Protein AF-A0A947M121-F1 (afdb_monomer)

Radius of gyration: 18.13 Å; Cα contacts (8 Å, |Δi|>4): 351; chains: 1; bounding box: 67×39×42 Å

Mean predicted aligned error: 7.24 Å

pLDDT: mean 88.21, std 16.39, range [35.28, 98.62]

Secondary structure (DSSP, 8-state):
-EEEEEEEEPHHHHHHHHHHS--SSSEE---EEEEESS-SS-TT----S-EEEEEEEE-SSSEEEEEEEETTB-B-TTSSBPEEEEEE-TTSBPPGGG-SSSS--B--TTHHHHHHHHHHHH--SSSEEEEEEEEEEE-EEEEEEEEEETTEEEEEEPPPPTT-----TT---PPPPPP-

Foldseek 3Di:
DAKFKWFFADPVQQVVCCVVDPDPEDAFDQTTWTQDTGDPDLVPPDQFLWKWFFKWKFLVFFWIKTQMDTNNDQAHPVRFGTIDRTGGYQVTFDDPQQDPDPDGDGDDPVSVRSRVVCCVPPVPPSMDMGGDPDIGTGHTFIWMWDDPDVVDIDTGTDDDDPPPDNDPPPPPPDDDDDDD

Structure (mmCIF, N/CA/C/O backbone):
data_AF-A0A947M121-F1
#
_entry.id   AF-A0A947M121-F1
#
loop_
_atom_site.group_PDB
_atom_site.id
_atom_site.type_symbol
_atom_site.label_atom_id
_atom_site.label_alt_id
_atom_site.label_comp_id
_atom_site.label_asym_id
_atom_site.label_entity_id
_atom_site.label_seq_id
_atom_site.pdbx_PDB_ins_code
_atom_site.Cartn_x
_atom_site.Cartn_y
_atom_site.Cartn_z
_atom_site.occupancy
_atom_site.B_iso_or_equiv
_atom_site.auth_seq_id
_atom_site.auth_comp_id
_atom_site.auth_asym_id
_atom_site.auth_atom_id
_atom_site.pdbx_PDB_model_num
ATOM 1 N N . MET A 1 1 ? -10.335 8.379 -15.740 1.00 75.06 1 MET A N 1
ATOM 2 C CA . MET A 1 1 ? -9.265 7.485 -16.220 1.00 75.06 1 MET A CA 1
ATOM 3 C C . MET A 1 1 ? -8.010 7.816 -15.444 1.00 75.06 1 MET A C 1
ATOM 5 O O . MET A 1 1 ? -7.667 8.990 -15.375 1.00 75.06 1 MET A O 1
ATOM 9 N N . SER A 1 2 ? -7.385 6.834 -14.807 1.00 88.19 2 SER A N 1
ATOM 10 C CA . SER A 1 2 ? -6.145 7.037 -14.058 1.00 88.19 2 SER A CA 1
ATOM 11 C C . SER A 1 2 ? -5.048 6.142 -14.610 1.00 88.19 2 SER A C 1
ATOM 13 O O . SER A 1 2 ? -5.316 5.033 -15.070 1.00 88.19 2 SER A O 1
ATOM 15 N N . LYS A 1 3 ? -3.814 6.638 -14.591 1.00 94.38 3 LYS A N 1
ATOM 16 C CA . LYS A 1 3 ? -2.643 5.896 -15.046 1.00 94.38 3 LYS A CA 1
ATOM 17 C C . LYS A 1 3 ? -1.559 5.954 -13.991 1.00 94.38 3 LYS A C 1
ATOM 19 O O . LYS A 1 3 ? -1.327 7.013 -13.405 1.00 94.38 3 LYS A O 1
ATOM 24 N N . TYR A 1 4 ? -0.942 4.817 -13.722 1.00 95.50 4 TYR A N 1
ATOM 25 C CA . TYR A 1 4 ? 0.055 4.680 -12.672 1.00 95.50 4 TYR A CA 1
ATOM 26 C C . TYR A 1 4 ? 0.992 3.518 -12.957 1.00 95.50 4 TYR A C 1
ATOM 28 O O . TYR A 1 4 ? 0.667 2.618 -13.730 1.00 95.50 4 TYR A O 1
ATOM 36 N N . THR A 1 5 ? 2.149 3.508 -12.306 1.00 97.06 5 THR A N 1
ATOM 37 C CA . THR A 1 5 ? 3.022 2.334 -12.291 1.00 97.06 5 THR A CA 1
ATOM 38 C C . THR A 1 5 ? 2.901 1.620 -10.955 1.00 97.06 5 THR A C 1
ATOM 40 O O . THR A 1 5 ? 2.741 2.248 -9.904 1.00 97.06 5 THR A O 1
ATOM 43 N N . ALA A 1 6 ? 2.929 0.290 -10.986 1.00 97.12 6 ALA A N 1
ATOM 44 C CA . ALA A 1 6 ? 2.795 -0.544 -9.801 1.00 97.12 6 ALA A CA 1
ATOM 45 C C . ALA A 1 6 ? 3.514 -1.887 -9.947 1.00 97.12 6 ALA A C 1
ATOM 47 O O . ALA A 1 6 ? 3.659 -2.413 -11.049 1.00 97.12 6 ALA A O 1
ATOM 48 N N . TYR A 1 7 ? 3.916 -2.462 -8.818 1.00 98.00 7 TYR A N 1
ATOM 49 C CA . TYR A 1 7 ? 4.308 -3.859 -8.730 1.00 98.00 7 TYR A CA 1
ATOM 50 C C . TYR A 1 7 ? 3.052 -4.707 -8.508 1.00 98.00 7 TYR A C 1
ATOM 52 O O . TYR A 1 7 ? 2.442 -4.671 -7.437 1.00 98.00 7 TYR A O 1
ATOM 60 N N . LEU A 1 8 ? 2.637 -5.453 -9.529 1.00 97.56 8 LEU A N 1
ATOM 61 C CA . LEU A 1 8 ? 1.462 -6.321 -9.483 1.00 97.56 8 LEU A CA 1
ATOM 62 C C . LEU A 1 8 ? 1.785 -7.617 -8.744 1.00 97.56 8 LEU A C 1
ATOM 64 O O . LEU A 1 8 ? 2.742 -8.311 -9.099 1.00 97.56 8 LEU A O 1
ATOM 68 N N . LEU A 1 9 ? 0.985 -7.964 -7.735 1.00 96.25 9 LEU A N 1
ATOM 69 C CA . LEU A 1 9 ? 1.204 -9.195 -6.980 1.00 96.25 9 LEU A CA 1
ATOM 70 C C . LEU A 1 9 ? 0.859 -10.412 -7.842 1.00 96.25 9 LEU A C 1
ATOM 72 O O . LEU A 1 9 ? -0.218 -10.477 -8.436 1.00 96.25 9 LEU A O 1
ATOM 76 N N . THR A 1 10 ? 1.759 -11.393 -7.866 1.00 93.19 10 THR A N 1
ATOM 77 C CA . THR A 1 10 ? 1.503 -12.696 -8.496 1.00 93.19 10 THR A CA 1
ATOM 78 C C . THR A 1 10 ? 0.525 -13.520 -7.654 1.00 93.19 10 THR A C 1
ATOM 80 O O . THR A 1 10 ? 0.430 -13.322 -6.441 1.00 93.19 10 THR A O 1
ATOM 83 N N . ASP A 1 11 ? -0.165 -14.491 -8.256 1.00 93.19 11 ASP A N 1
ATOM 84 C CA . ASP A 1 11 ? -1.088 -15.369 -7.518 1.00 93.19 11 ASP A CA 1
ATOM 85 C C . ASP A 1 11 ? -0.382 -16.170 -6.413 1.00 93.19 11 ASP A C 1
ATOM 87 O O . ASP A 1 11 ? -0.933 -16.371 -5.330 1.00 93.19 11 ASP A O 1
ATOM 91 N N . GLU A 1 12 ? 0.866 -16.585 -6.652 1.00 94.56 12 GLU A N 1
ATOM 92 C CA . GLU A 1 12 ? 1.712 -17.221 -5.635 1.00 94.56 12 GLU A CA 1
ATOM 93 C C . GLU A 1 12 ? 1.970 -16.272 -4.459 1.00 94.56 12 GLU A C 1
ATOM 95 O O . GLU A 1 12 ? 1.762 -16.643 -3.304 1.00 94.56 12 GLU A O 1
ATOM 100 N N . THR A 1 13 ? 2.358 -15.025 -4.738 1.00 96.38 13 THR A N 1
ATOM 101 C CA . THR A 1 13 ? 2.555 -14.008 -3.698 1.00 96.38 13 THR A CA 1
ATOM 102 C C . THR A 1 13 ? 1.271 -13.750 -2.920 1.00 96.38 13 THR A C 1
ATOM 104 O O . THR A 1 13 ? 1.312 -13.729 -1.690 1.00 96.38 13 THR A O 1
ATOM 107 N N . LYS A 1 14 ? 0.123 -13.616 -3.596 1.00 96.25 14 LYS A N 1
ATOM 108 C CA . LYS A 1 14 ? -1.174 -13.431 -2.930 1.00 96.25 14 LYS A CA 1
ATOM 109 C C . LYS A 1 14 ? -1.481 -14.594 -1.986 1.00 96.25 14 LYS A C 1
ATOM 111 O O . LYS A 1 14 ? -1.805 -14.351 -0.826 1.00 96.25 14 LYS A O 1
ATOM 116 N N . ARG A 1 15 ? -1.305 -15.847 -2.429 1.00 96.12 15 ARG A N 1
ATOM 117 C CA . ARG A 1 15 ? -1.500 -17.038 -1.580 1.00 96.12 15 ARG A CA 1
ATOM 118 C C . ARG A 1 15 ? -0.572 -17.046 -0.366 1.00 96.12 15 ARG A C 1
ATOM 120 O O . ARG A 1 15 ? -1.038 -17.265 0.751 1.00 96.12 15 ARG A O 1
ATOM 127 N N . ARG A 1 16 ? 0.720 -16.771 -0.562 1.00 97.44 16 ARG A N 1
ATOM 128 C CA . ARG A 1 16 ? 1.714 -16.716 0.525 1.00 97.44 16 ARG A CA 1
ATOM 129 C C . ARG A 1 16 ? 1.397 -15.624 1.544 1.00 97.44 16 ARG A C 1
ATOM 131 O O . ARG A 1 16 ? 1.488 -15.868 2.744 1.00 97.44 16 ARG A O 1
ATOM 138 N N . LEU A 1 17 ? 1.002 -14.442 1.076 1.00 97.81 17 LEU A N 1
ATOM 139 C CA . LEU A 1 17 ? 0.610 -13.340 1.947 1.00 97.81 17 LEU A CA 1
ATOM 140 C C . LEU A 1 17 ? -0.672 -13.670 2.725 1.00 97.81 17 LEU A C 1
ATOM 142 O O . LEU A 1 17 ? -0.702 -13.465 3.932 1.00 97.81 17 LEU A O 1
ATOM 146 N N . MET A 1 18 ? -1.691 -14.242 2.076 1.00 96.88 18 MET A N 1
ATOM 147 C CA . MET A 1 18 ? -2.948 -14.645 2.728 1.00 96.88 18 MET A CA 1
ATOM 148 C C . MET A 1 18 ? -2.730 -15.704 3.815 1.00 96.88 18 MET A C 1
ATOM 150 O O . MET A 1 18 ? -3.355 -15.641 4.869 1.00 96.88 18 MET A O 1
ATOM 154 N N . ALA A 1 19 ? -1.806 -16.644 3.598 1.00 96.81 19 ALA A N 1
ATOM 155 C CA . ALA A 1 19 ? -1.437 -17.633 4.611 1.00 96.81 19 ALA A CA 1
ATOM 156 C C . ALA A 1 19 ? -0.700 -17.014 5.815 1.00 96.81 19 ALA A C 1
ATOM 158 O O . ALA A 1 19 ? -0.743 -17.561 6.916 1.00 96.81 19 ALA A O 1
ATOM 159 N N . ARG A 1 20 ? -0.004 -15.887 5.615 1.00 97.56 20 ARG A N 1
ATOM 160 C CA . ARG A 1 20 ? 0.853 -15.254 6.629 1.00 97.56 20 ARG A CA 1
ATOM 161 C C . ARG A 1 20 ? 0.174 -14.119 7.398 1.00 97.56 20 ARG A C 1
ATOM 163 O O . ARG A 1 20 ? 0.525 -13.889 8.562 1.00 97.56 20 ARG A O 1
ATOM 170 N N . PHE A 1 21 ? -0.733 -13.391 6.754 1.00 97.50 21 PHE A N 1
ATOM 171 C CA . PHE A 1 21 ? -1.361 -12.176 7.264 1.00 97.50 21 PHE A CA 1
ATOM 172 C C . PHE A 1 21 ? -2.882 -12.295 7.143 1.00 97.50 21 PHE A C 1
ATOM 174 O O . PHE A 1 21 ? -3.456 -12.049 6.085 1.00 97.50 21 PHE A O 1
ATOM 181 N N . ALA A 1 22 ? -3.550 -12.664 8.236 1.00 96.19 22 ALA A N 1
ATOM 182 C CA . ALA A 1 22 ? -5.007 -12.718 8.252 1.00 96.19 22 ALA A CA 1
ATOM 183 C C . ALA A 1 22 ? -5.591 -11.308 8.010 1.00 96.19 22 ALA A C 1
ATOM 185 O O . ALA A 1 22 ? -5.173 -10.372 8.697 1.00 96.19 22 ALA A O 1
ATOM 186 N N . PRO A 1 23 ? -6.512 -11.132 7.045 1.00 97.62 23 PRO A N 1
ATOM 187 C CA . PRO A 1 23 ? -7.180 -9.853 6.839 1.00 97.62 23 PRO A CA 1
ATOM 188 C C . PRO A 1 23 ? -8.074 -9.519 8.038 1.00 97.62 23 PRO A C 1
ATOM 190 O O . PRO A 1 23 ? -8.820 -10.374 8.514 1.00 97.62 23 PRO A O 1
ATOM 193 N N . ALA A 1 24 ? -8.012 -8.278 8.519 1.00 97.62 24 ALA A N 1
ATOM 194 C CA . ALA A 1 24 ? -8.875 -7.801 9.605 1.00 97.62 24 ALA A CA 1
ATOM 195 C C . ALA A 1 24 ? -10.298 -7.451 9.137 1.00 97.62 24 ALA A C 1
ATOM 197 O O . ALA A 1 24 ? -11.218 -7.404 9.952 1.00 97.62 24 ALA A O 1
ATOM 198 N N . TYR A 1 25 ? -10.482 -7.218 7.834 1.00 97.69 25 TYR A N 1
ATOM 199 C CA . TYR A 1 25 ? -11.720 -6.695 7.253 1.00 97.69 25 TYR A CA 1
ATOM 200 C C . TYR A 1 25 ? -12.208 -7.560 6.077 1.00 97.69 25 TYR A C 1
ATOM 202 O O . TYR A 1 25 ? -11.395 -8.239 5.440 1.00 97.69 25 TYR A O 1
ATOM 210 N N . PRO A 1 26 ? -13.521 -7.560 5.766 1.00 96.50 26 PRO A N 1
ATOM 211 C CA . PRO A 1 26 ? -14.126 -8.548 4.869 1.00 96.50 26 PRO A CA 1
ATOM 212 C C . PRO A 1 26 ? -13.661 -8.446 3.414 1.00 96.50 26 PRO A C 1
ATOM 214 O O . PRO A 1 26 ? -13.594 -9.463 2.723 1.00 96.50 26 PRO A O 1
ATOM 217 N N . GLN A 1 27 ? -13.328 -7.248 2.924 1.00 95.88 27 GLN A N 1
ATOM 218 C CA . GLN A 1 27 ? -12.892 -7.075 1.543 1.00 95.88 27 GLN A CA 1
ATOM 219 C C . GLN A 1 27 ? -11.368 -7.072 1.441 1.00 95.88 27 GLN A C 1
ATOM 221 O O . GLN A 1 27 ? -10.719 -6.051 1.664 1.00 95.88 27 GLN A O 1
ATOM 226 N N . VAL A 1 28 ? -10.792 -8.194 1.013 1.00 96.19 28 VAL A N 1
ATOM 227 C CA . VAL A 1 28 ? -9.375 -8.271 0.629 1.00 96.19 28 VAL A CA 1
ATOM 228 C C . VAL A 1 28 ? -9.161 -7.551 -0.706 1.00 96.19 28 VAL A C 1
ATOM 230 O O . VAL A 1 28 ? -9.899 -7.783 -1.663 1.00 96.19 28 VAL A O 1
ATOM 233 N N . LYS A 1 29 ? -8.144 -6.685 -0.778 1.00 93.62 29 LYS A N 1
ATOM 234 C CA . LYS A 1 29 ? -7.705 -6.040 -2.027 1.00 93.62 29 LYS A CA 1
ATOM 235 C C . LYS A 1 29 ? -6.479 -6.753 -2.589 1.00 93.62 29 LYS A C 1
ATOM 237 O O . LYS A 1 29 ? -6.584 -7.403 -3.618 1.00 93.62 29 LYS A O 1
ATOM 242 N N . ALA A 1 30 ? -5.341 -6.694 -1.888 1.00 92.69 30 ALA A N 1
ATOM 243 C CA . ALA A 1 30 ? -4.126 -7.467 -2.192 1.00 92.69 30 ALA A CA 1
ATOM 244 C C . ALA A 1 30 ? -3.733 -7.489 -3.690 1.00 92.69 30 ALA A C 1
ATOM 246 O O . ALA A 1 30 ? -3.327 -8.521 -4.225 1.00 92.69 30 ALA A O 1
ATOM 247 N N . ASP A 1 31 ? -3.887 -6.364 -4.391 1.00 92.75 31 ASP A N 1
ATOM 248 C CA . ASP A 1 31 ? -3.730 -6.322 -5.848 1.00 92.75 31 ASP A CA 1
ATOM 249 C C . ASP A 1 31 ? -2.320 -5.934 -6.289 1.00 92.75 31 ASP A C 1
ATOM 251 O O . ASP A 1 31 ? -1.741 -6.570 -7.174 1.00 92.75 31 ASP A O 1
ATOM 255 N N . HIS A 1 32 ? -1.784 -4.864 -5.706 1.00 96.44 32 HIS A N 1
ATOM 256 C CA . HIS A 1 32 ? -0.563 -4.228 -6.177 1.00 96.44 32 HIS A CA 1
ATOM 257 C C . HIS A 1 32 ? 0.093 -3.363 -5.097 1.00 96.44 32 HIS A C 1
ATOM 259 O O . HIS A 1 32 ? -0.529 -3.023 -4.090 1.00 96.44 32 HIS A O 1
ATOM 265 N N . ILE A 1 33 ? 1.344 -2.990 -5.360 1.00 97.56 33 ILE A N 1
ATOM 266 C CA . ILE A 1 33 ? 2.094 -1.947 -4.659 1.00 97.56 33 ILE A CA 1
ATOM 267 C C . ILE A 1 33 ? 2.258 -0.793 -5.641 1.00 97.56 33 ILE A C 1
ATOM 269 O O . ILE A 1 33 ? 2.908 -0.955 -6.673 1.00 97.56 33 ILE A O 1
ATOM 273 N N . THR A 1 34 ? 1.669 0.364 -5.365 1.00 96.69 34 THR A N 1
ATOM 274 C CA . THR A 1 34 ? 1.814 1.523 -6.256 1.00 96.69 34 THR A CA 1
ATOM 275 C C . THR A 1 34 ? 3.234 2.071 -6.169 1.00 96.69 34 THR A C 1
ATOM 277 O O . THR A 1 34 ? 3.732 2.269 -5.068 1.00 96.69 34 THR 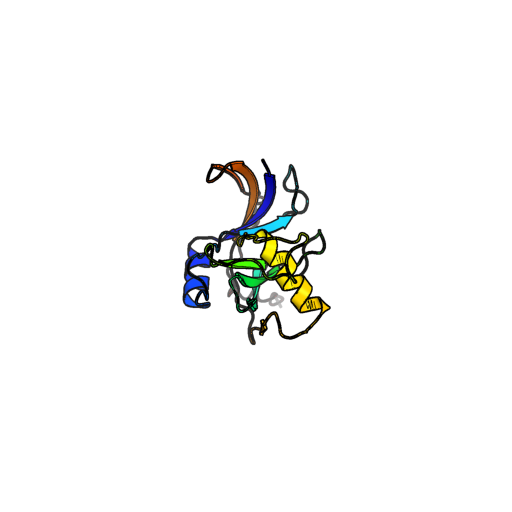A O 1
ATOM 280 N N . HIS A 1 35 ? 3.853 2.354 -7.315 1.00 96.12 35 HIS A N 1
ATOM 281 C CA . HIS A 1 35 ? 5.177 2.974 -7.429 1.00 96.12 35 HIS A CA 1
ATOM 282 C C . HIS A 1 35 ? 5.069 4.477 -7.684 1.00 96.12 35 HIS A C 1
ATOM 284 O O . HIS A 1 35 ? 5.624 5.272 -6.935 1.00 96.12 35 HIS A O 1
ATOM 290 N N . ARG A 1 36 ? 4.279 4.881 -8.686 1.00 94.44 36 ARG A N 1
ATOM 291 C CA . ARG A 1 36 ? 4.083 6.293 -9.042 1.00 94.44 36 ARG A CA 1
ATOM 292 C C . ARG A 1 36 ? 2.663 6.548 -9.526 1.00 94.44 36 ARG A C 1
ATOM 294 O O . ARG A 1 36 ? 2.135 5.774 -10.322 1.00 94.44 36 ARG A O 1
ATOM 301 N N . TYR A 1 37 ? 2.064 7.647 -9.072 1.00 91.50 37 TYR A N 1
ATOM 302 C CA . TYR A 1 37 ? 0.743 8.106 -9.499 1.00 91.50 37 TYR A CA 1
ATOM 303 C C . TYR A 1 37 ? 0.685 9.646 -9.517 1.00 91.50 37 TYR A C 1
A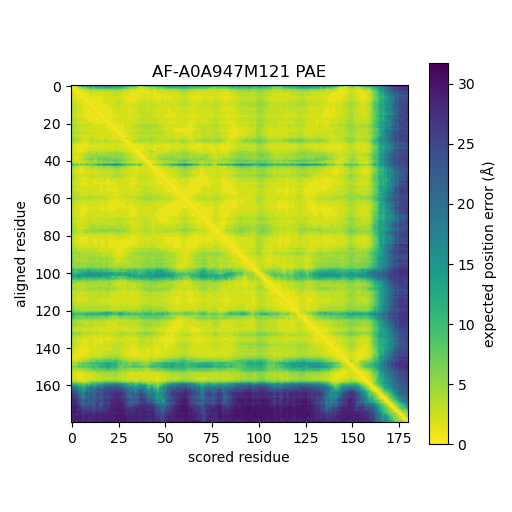TOM 305 O O . TYR A 1 37 ? 1.086 10.257 -8.528 1.00 91.50 37 TYR A O 1
ATOM 313 N N . PRO A 1 38 ? 0.098 10.277 -10.550 1.00 92.62 38 PRO A N 1
ATOM 314 C CA . PRO A 1 38 ? -0.217 9.712 -11.863 1.00 92.62 38 PRO A CA 1
ATOM 315 C C . PRO A 1 38 ? 1.050 9.585 -12.736 1.00 92.62 38 PRO A C 1
ATOM 317 O O . PRO A 1 38 ? 2.029 10.294 -12.515 1.00 92.62 38 PRO A O 1
ATOM 320 N N . THR A 1 39 ? 1.050 8.694 -13.731 1.00 93.25 39 THR A N 1
ATOM 321 C CA . THR A 1 39 ? 2.108 8.643 -14.765 1.00 93.25 39 THR A CA 1
ATOM 322 C C . THR A 1 39 ? 1.612 8.043 -16.082 1.00 93.25 39 THR A C 1
ATOM 324 O O . THR A 1 39 ? 0.854 7.072 -16.084 1.00 93.25 39 THR A O 1
ATOM 327 N N . ASP A 1 40 ? 2.041 8.612 -17.210 1.00 92.00 40 ASP A N 1
ATOM 328 C CA . ASP A 1 40 ? 1.648 8.177 -18.558 1.00 92.00 40 ASP A CA 1
ATOM 329 C C . ASP A 1 40 ? 2.531 7.062 -19.135 1.00 92.00 40 ASP A C 1
ATOM 331 O O . ASP A 1 40 ? 2.116 6.393 -20.081 1.00 92.00 40 ASP A O 1
ATOM 335 N N . ASP A 1 41 ? 3.705 6.829 -18.551 1.00 91.50 41 ASP A N 1
ATOM 336 C CA . ASP A 1 41 ? 4.675 5.823 -18.976 1.00 91.50 41 ASP A CA 1
ATOM 337 C C . ASP A 1 41 ? 5.233 5.024 -17.782 1.00 91.50 41 ASP A C 1
ATOM 339 O O . ASP A 1 41 ? 4.779 5.154 -16.639 1.00 91.50 41 ASP A O 1
ATOM 343 N N . PHE A 1 42 ? 6.231 4.175 -18.047 1.00 91.31 42 PHE A N 1
ATOM 344 C CA . PHE A 1 42 ? 6.936 3.434 -17.001 1.00 91.31 42 PHE A CA 1
ATOM 345 C C . PHE A 1 42 ? 7.742 4.335 -16.049 1.00 91.31 42 PHE A C 1
ATOM 347 O O . PHE A 1 42 ? 8.070 3.880 -14.960 1.00 91.31 42 PHE A O 1
ATOM 354 N N . ALA A 1 43 ? 8.026 5.593 -16.393 1.00 85.69 43 ALA A N 1
ATOM 355 C CA . ALA A 1 43 ? 8.830 6.521 -15.604 1.00 85.69 43 ALA A CA 1
ATOM 356 C C . ALA A 1 43 ? 10.136 5.875 -15.087 1.00 85.69 43 ALA A C 1
ATOM 358 O O . ALA A 1 43 ? 10.959 5.401 -15.867 1.00 85.69 43 ALA A O 1
ATOM 359 N N . ASP A 1 44 ? 10.313 5.840 -13.768 1.00 90.50 44 ASP A N 1
ATOM 360 C CA . ASP A 1 44 ? 11.425 5.230 -13.033 1.00 90.50 44 ASP A CA 1
ATOM 361 C C . ASP A 1 44 ? 11.129 3.797 -12.542 1.00 90.50 44 ASP A C 1
ATOM 363 O O . ASP A 1 44 ? 11.831 3.256 -11.682 1.00 90.50 44 ASP A O 1
ATOM 367 N N . MET A 1 45 ? 10.080 3.168 -13.076 1.00 94.81 45 MET A N 1
ATOM 368 C CA . MET A 1 45 ? 9.738 1.781 -12.780 1.00 94.81 45 MET A CA 1
ATOM 369 C C . MET A 1 45 ? 10.842 0.841 -13.269 1.00 94.81 45 MET A C 1
ATOM 371 O O . MET A 1 45 ? 11.338 0.945 -14.393 1.00 94.81 45 MET A O 1
ATOM 375 N N . HIS A 1 46 ? 11.184 -0.132 -12.436 1.00 94.38 46 HIS A N 1
ATOM 376 C CA . HIS A 1 46 ? 12.216 -1.120 -12.709 1.00 94.38 46 HIS A CA 1
ATOM 377 C C . HIS A 1 46 ? 11.782 -2.496 -12.208 1.00 94.38 46 HIS A C 1
ATOM 379 O O . HIS A 1 46 ? 10.780 -2.655 -11.515 1.00 94.38 46 HIS A O 1
ATOM 385 N N . TRP A 1 47 ? 12.531 -3.521 -12.597 1.00 94.44 47 TRP A N 1
ATOM 386 C CA . TRP A 1 47 ? 12.434 -4.818 -11.943 1.00 94.44 47 TRP A CA 1
ATOM 387 C C . TRP A 1 47 ? 13.158 -4.720 -10.609 1.00 94.44 47 TRP A C 1
ATOM 389 O O . TRP A 1 47 ? 14.378 -4.609 -10.611 1.00 94.44 47 TRP A O 1
ATOM 399 N N . ALA A 1 48 ? 12.401 -4.729 -9.513 1.00 94.75 48 ALA A N 1
ATOM 400 C CA . ALA A 1 48 ? 12.981 -4.725 -8.180 1.00 94.75 48 ALA A CA 1
ATOM 401 C C . ALA A 1 48 ? 13.713 -6.044 -7.914 1.00 94.75 48 ALA A C 1
ATOM 403 O O . ALA A 1 48 ? 13.176 -7.127 -8.188 1.00 94.75 48 ALA A O 1
ATOM 404 N N . ASP A 1 49 ? 14.909 -5.944 -7.348 1.00 93.62 49 ASP A N 1
ATOM 405 C CA . ASP A 1 49 ? 15.698 -7.099 -6.923 1.00 93.62 49 ASP A CA 1
ATO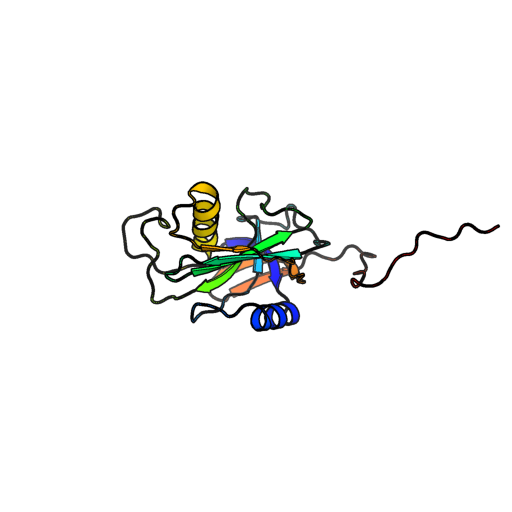M 406 C C . ASP A 1 49 ? 15.107 -7.719 -5.646 1.00 93.62 49 ASP A C 1
ATOM 408 O O . ASP A 1 49 ? 15.165 -8.936 -5.439 1.00 93.62 49 ASP A O 1
ATOM 412 N N . ARG A 1 50 ? 14.496 -6.890 -4.790 1.00 95.12 50 ARG A N 1
ATOM 413 C CA . ARG A 1 50 ? 13.951 -7.286 -3.492 1.00 95.12 50 ARG A CA 1
ATOM 414 C C . ARG A 1 50 ? 12.687 -6.504 -3.141 1.00 95.12 50 ARG A C 1
ATOM 416 O O . ARG A 1 50 ? 12.690 -5.281 -3.060 1.00 95.12 50 ARG A O 1
ATOM 423 N N . ILE A 1 51 ? 11.611 -7.231 -2.833 1.00 98.12 51 ILE A N 1
ATOM 424 C CA . ILE A 1 51 ? 10.361 -6.664 -2.310 1.00 98.12 51 ILE A CA 1
ATOM 425 C C . ILE A 1 51 ? 9.968 -7.417 -1.045 1.00 98.12 51 ILE A C 1
ATOM 427 O O . ILE A 1 51 ? 9.910 -8.650 -1.036 1.00 98.12 51 ILE A O 1
ATOM 431 N N . GLU A 1 52 ? 9.688 -6.684 0.030 1.00 98.38 52 GLU A N 1
ATOM 432 C CA . GLU A 1 52 ? 9.437 -7.276 1.343 1.00 98.38 52 GLU A CA 1
ATOM 433 C C . GLU A 1 52 ? 8.313 -6.581 2.089 1.00 98.38 52 GLU A C 1
ATOM 435 O O . GLU A 1 52 ? 8.226 -5.357 2.093 1.00 98.38 52 GLU A O 1
ATOM 440 N N . VAL A 1 53 ? 7.506 -7.364 2.801 1.00 98.62 53 VAL A N 1
ATOM 441 C CA . VAL A 1 53 ? 6.645 -6.837 3.860 1.00 98.62 53 VAL A CA 1
ATOM 442 C C . VAL A 1 53 ? 7.484 -6.645 5.113 1.00 98.62 53 VAL A C 1
ATOM 444 O O . VAL A 1 53 ? 8.172 -7.572 5.540 1.00 98.62 53 VAL A O 1
ATOM 447 N N . ILE A 1 54 ? 7.402 -5.463 5.714 1.00 98.50 54 ILE A N 1
ATOM 448 C CA . ILE A 1 54 ? 8.149 -5.107 6.930 1.00 98.50 54 ILE A CA 1
ATOM 449 C C . ILE A 1 54 ? 7.238 -4.799 8.122 1.00 98.50 54 ILE A C 1
ATOM 451 O O . ILE A 1 54 ? 7.691 -4.797 9.264 1.00 98.50 54 ILE A O 1
ATOM 455 N N . GLY A 1 55 ? 5.944 -4.584 7.886 1.00 98.12 55 GLY A N 1
ATOM 456 C CA . GLY A 1 55 ? 4.987 -4.303 8.948 1.00 98.12 55 GLY A CA 1
ATOM 457 C C . GLY A 1 55 ? 3.539 -4.433 8.498 1.00 98.12 55 GLY A C 1
ATOM 458 O O . GLY A 1 55 ? 3.240 -4.500 7.305 1.00 98.12 55 GLY A O 1
ATOM 459 N N . VAL A 1 56 ? 2.639 -4.468 9.474 1.00 98.31 56 VAL A N 1
ATOM 460 C CA . VAL A 1 56 ? 1.186 -4.451 9.276 1.00 98.31 56 VAL A CA 1
ATOM 461 C C . VAL A 1 56 ? 0.629 -3.210 9.953 1.00 98.31 56 VAL A C 1
ATOM 463 O O . VAL A 1 56 ? 0.854 -3.014 11.146 1.00 98.31 56 VAL A O 1
ATOM 466 N N . VAL A 1 57 ? -0.093 -2.388 9.198 1.00 97.94 57 VAL A N 1
ATOM 467 C CA . VAL A 1 57 ? -0.694 -1.136 9.661 1.00 97.94 57 VAL A CA 1
ATOM 468 C C . VAL A 1 57 ? -2.209 -1.279 9.644 1.00 97.94 57 VAL A C 1
ATOM 470 O O . VAL A 1 57 ? -2.770 -1.771 8.667 1.00 97.94 57 VAL A O 1
ATOM 473 N N . ASP A 1 58 ? -2.862 -0.861 10.720 1.00 97.62 58 ASP A N 1
ATOM 474 C CA . ASP A 1 58 ? -4.303 -1.016 10.907 1.00 97.62 58 ASP A CA 1
ATOM 475 C C . ASP A 1 58 ? -4.869 0.188 11.662 1.00 97.62 58 ASP A C 1
ATOM 477 O O . ASP A 1 58 ? -4.360 0.536 12.735 1.00 97.62 58 ASP A O 1
ATOM 481 N N . ASP A 1 59 ? -5.907 0.821 11.117 1.00 96.38 59 ASP A N 1
ATOM 482 C CA . ASP A 1 59 ? -6.606 1.936 11.767 1.00 96.38 59 ASP A CA 1
ATOM 483 C C . ASP A 1 59 ? -7.608 1.489 12.842 1.00 96.38 59 ASP A C 1
ATOM 485 O O . ASP A 1 59 ? -8.239 2.329 13.484 1.00 96.38 59 ASP A O 1
ATOM 489 N N . LYS A 1 60 ? -7.754 0.172 13.047 1.00 95.38 60 LYS A N 1
ATOM 490 C CA . LYS A 1 60 ? -8.688 -0.476 13.982 1.00 95.38 60 LYS A CA 1
ATOM 491 C C . LYS A 1 60 ? -10.156 -0.130 13.729 1.00 95.38 60 LYS A C 1
ATOM 493 O O . LYS A 1 60 ? -11.010 -0.437 14.564 1.00 95.38 60 LYS A O 1
ATOM 498 N N . ASN A 1 61 ? -10.454 0.520 12.610 1.00 95.38 61 ASN A N 1
ATOM 499 C CA . ASN A 1 61 ? -11.788 0.935 12.244 1.00 95.38 61 ASN A CA 1
ATOM 500 C C . ASN A 1 61 ? -12.252 0.203 10.995 1.00 95.38 61 ASN A C 1
ATOM 502 O O . ASN A 1 61 ? -13.294 -0.423 11.064 1.00 95.38 61 ASN A O 1
ATOM 506 N N . GLY A 1 62 ? -11.526 0.233 9.886 1.00 96.38 62 GLY A N 1
ATOM 507 C CA . GLY A 1 62 ? -12.002 -0.361 8.637 1.00 96.38 62 GLY A CA 1
ATOM 508 C C . GLY A 1 62 ? -10.955 -0.514 7.546 1.00 96.38 62 GLY A C 1
ATOM 509 O O . GLY A 1 62 ? -11.321 -0.891 6.435 1.00 96.38 62 GLY A O 1
ATOM 510 N N . LEU A 1 63 ? -9.679 -0.225 7.817 1.00 97.62 63 LEU A N 1
ATOM 511 C CA . LEU A 1 63 ? -8.616 -0.309 6.825 1.00 97.62 63 LEU A CA 1
ATOM 512 C C . LEU A 1 63 ? -7.342 -0.924 7.389 1.00 97.62 63 LEU A C 1
ATOM 514 O O . LEU A 1 63 ? -6.824 -0.530 8.431 1.00 97.62 63 LEU A O 1
ATOM 518 N N . GLN A 1 64 ? -6.799 -1.864 6.623 1.00 98.19 64 GLN A N 1
ATOM 519 C CA . GLN A 1 64 ? -5.538 -2.528 6.904 1.00 98.19 64 GLN A CA 1
ATOM 520 C C . GLN A 1 64 ? -4.617 -2.447 5.688 1.00 98.19 64 GLN A C 1
ATOM 522 O O . GLN A 1 64 ? -5.048 -2.613 4.541 1.00 98.19 64 GLN A O 1
ATOM 527 N N . ALA A 1 65 ? -3.329 -2.236 5.934 1.00 98.44 65 ALA A N 1
ATOM 528 C CA . ALA A 1 65 ? -2.290 -2.211 4.917 1.00 98.44 65 ALA A CA 1
ATOM 529 C C . ALA A 1 65 ? -1.059 -3.012 5.356 1.00 98.44 65 ALA A C 1
ATOM 531 O O . ALA A 1 65 ? -0.740 -3.105 6.541 1.00 98.44 65 ALA A O 1
ATOM 532 N N . LEU A 1 66 ? -0.347 -3.575 4.383 1.00 98.62 66 LEU A N 1
ATOM 533 C CA . LEU A 1 66 ? 0.990 -4.127 4.589 1.00 98.62 66 LEU A CA 1
ATOM 534 C C . LEU A 1 66 ? 2.010 -3.068 4.183 1.00 98.62 66 LEU A C 1
ATOM 536 O O . LEU A 1 66 ? 1.938 -2.566 3.062 1.00 98.62 66 LEU A O 1
ATOM 540 N N . LEU A 1 67 ? 2.941 -2.735 5.075 1.00 98.19 67 LEU A N 1
ATOM 541 C CA . LEU A 1 67 ? 4.032 -1.809 4.786 1.00 98.19 67 LEU A CA 1
ATOM 542 C C . LEU A 1 67 ? 5.139 -2.547 4.038 1.00 98.19 67 LEU A C 1
ATOM 544 O O . LEU A 1 67 ? 5.522 -3.656 4.429 1.00 98.19 67 LEU A O 1
ATOM 548 N N . ILE A 1 68 ? 5.637 -1.933 2.971 1.00 98.50 68 ILE A N 1
ATOM 549 C CA . ILE A 1 68 ? 6.534 -2.573 2.016 1.00 98.50 68 ILE A CA 1
ATOM 550 C C . ILE A 1 68 ? 7.870 -1.844 1.963 1.00 98.50 68 ILE A C 1
ATOM 552 O O . ILE A 1 68 ? 7.943 -0.628 2.113 1.00 98.50 68 ILE A O 1
ATOM 556 N N . ARG A 1 69 ? 8.921 -2.617 1.708 1.00 98.31 69 ARG A N 1
ATOM 557 C CA . ARG A 1 69 ? 10.233 -2.132 1.302 1.00 98.31 69 ARG A CA 1
ATOM 558 C C . ARG A 1 69 ? 10.557 -2.659 -0.091 1.00 98.31 69 ARG A C 1
ATOM 560 O O . ARG A 1 69 ? 10.418 -3.860 -0.327 1.00 98.31 69 ARG A O 1
ATOM 567 N N . VAL A 1 70 ? 10.986 -1.778 -0.987 1.00 97.75 70 VAL A N 1
ATOM 568 C CA . VAL A 1 70 ? 11.414 -2.096 -2.356 1.00 97.75 70 VAL A CA 1
ATOM 569 C C . VAL A 1 70 ? 12.877 -1.696 -2.487 1.00 97.75 70 VAL A C 1
ATOM 571 O O . VAL A 1 70 ? 13.209 -0.537 -2.276 1.00 97.75 70 VAL A O 1
ATOM 574 N N . ASP A 1 71 ? 13.756 -2.659 -2.759 1.00 96.50 71 ASP A N 1
ATOM 575 C CA . ASP A 1 71 ? 15.205 -2.453 -2.918 1.00 96.50 71 ASP A CA 1
ATOM 576 C C . ASP A 1 71 ? 15.870 -1.660 -1.779 1.00 96.50 71 ASP A C 1
ATOM 578 O O . ASP A 1 71 ? 16.836 -0.930 -1.965 1.00 96.50 71 ASP A O 1
ATOM 582 N N . GLY A 1 72 ? 15.365 -1.850 -0.557 1.00 96.81 72 GLY A N 1
ATOM 583 C CA . GLY A 1 72 ? 15.859 -1.164 0.641 1.00 96.81 72 GLY A CA 1
ATOM 584 C C . GLY A 1 72 ? 15.077 0.097 1.013 1.00 96.81 72 GLY A C 1
ATOM 585 O O . GLY A 1 72 ? 15.123 0.490 2.176 1.00 96.81 72 GLY A O 1
ATOM 586 N N . GLU A 1 73 ? 14.279 0.642 0.098 1.00 97.12 73 GLU A N 1
ATOM 587 C CA . GLU A 1 73 ? 13.530 1.886 0.283 1.00 97.12 73 GLU A CA 1
ATOM 588 C C . GLU A 1 73 ? 12.095 1.640 0.755 1.00 97.12 73 GLU A C 1
ATOM 590 O O . GLU A 1 73 ? 11.391 0.757 0.254 1.00 97.12 73 GLU A O 1
ATOM 595 N N . THR A 1 74 ? 11.640 2.430 1.726 1.00 96.12 74 THR A N 1
ATOM 596 C CA . THR A 1 74 ? 10.251 2.403 2.219 1.00 96.12 74 THR A CA 1
ATOM 597 C C . THR A 1 74 ? 9.378 3.467 1.576 1.00 96.12 74 THR A C 1
ATOM 599 O O . THR A 1 74 ? 8.158 3.309 1.551 1.00 96.12 74 THR A O 1
ATOM 602 N N . ASP A 1 75 ? 9.990 4.508 1.017 1.00 95.19 75 ASP A N 1
ATOM 603 C CA . ASP A 1 75 ? 9.288 5.608 0.375 1.00 95.19 75 ASP A CA 1
ATOM 604 C C . ASP A 1 75 ? 9.347 5.484 -1.143 1.00 95.19 75 ASP A C 1
ATOM 606 O O . ASP A 1 75 ? 10.355 5.128 -1.754 1.00 95.19 75 ASP A O 1
ATOM 610 N N . ARG A 1 76 ? 8.218 5.800 -1.761 1.00 94.12 76 ARG A N 1
ATOM 611 C CA . ARG A 1 76 ? 8.078 5.926 -3.204 1.00 94.12 76 ARG A CA 1
ATOM 612 C C . ARG A 1 76 ? 8.785 7.186 -3.696 1.00 94.12 76 ARG A C 1
ATOM 614 O O . ARG A 1 76 ? 8.937 8.140 -2.932 1.00 94.12 76 ARG A O 1
ATOM 621 N N . PRO A 1 77 ? 9.066 7.284 -5.005 1.00 91.12 77 PRO A N 1
ATOM 622 C CA . PRO A 1 77 ? 9.585 8.509 -5.617 1.00 91.12 77 PRO A CA 1
ATOM 623 C C . PRO A 1 77 ? 8.723 9.761 -5.380 1.00 91.12 77 PRO A C 1
ATOM 625 O O . PRO A 1 77 ? 9.221 10.878 -5.472 1.00 91.12 77 PRO A O 1
ATOM 628 N N . ASP A 1 78 ? 7.428 9.588 -5.090 1.00 87.12 78 ASP A N 1
ATOM 629 C CA . ASP A 1 78 ? 6.492 10.673 -4.768 1.00 87.12 78 ASP A CA 1
ATOM 630 C C . ASP A 1 78 ? 6.403 11.009 -3.262 1.00 87.12 78 ASP A C 1
ATOM 632 O O . ASP A 1 78 ? 5.536 11.783 -2.851 1.00 87.12 78 ASP A O 1
ATOM 636 N N . GLY A 1 79 ? 7.268 10.418 -2.429 1.00 90.25 79 GLY A N 1
ATOM 637 C CA . GLY A 1 79 ? 7.354 10.664 -0.987 1.00 90.25 79 GLY A CA 1
ATOM 638 C C . GLY A 1 79 ? 6.241 10.026 -0.148 1.00 90.25 79 GLY A C 1
ATOM 639 O O . GLY A 1 79 ? 6.115 10.323 1.037 1.00 90.25 79 GLY A O 1
ATOM 640 N N . ASN A 1 80 ? 5.384 9.183 -0.732 1.00 92.62 80 ASN A N 1
ATOM 641 C CA . ASN A 1 80 ? 4.454 8.359 0.046 1.00 92.62 80 ASN A CA 1
ATOM 642 C C . ASN A 1 80 ? 5.068 6.980 0.330 1.00 92.62 80 ASN A C 1
ATOM 644 O O . ASN A 1 80 ? 5.848 6.497 -0.484 1.00 92.62 80 ASN A O 1
ATOM 648 N N . PRO A 1 81 ? 4.656 6.292 1.400 1.00 95.69 81 PRO A N 1
ATOM 649 C CA . PRO A 1 81 ? 5.181 4.972 1.729 1.00 95.69 81 PRO A CA 1
ATOM 650 C C . PRO A 1 81 ? 4.715 3.896 0.738 1.00 95.69 81 PRO A C 1
ATOM 652 O O . PRO A 1 81 ? 3.543 3.853 0.335 1.00 95.69 81 PRO A O 1
ATOM 655 N N . TYR A 1 82 ? 5.606 2.964 0.397 1.00 97.81 82 TYR A N 1
ATOM 656 C CA . TYR A 1 82 ? 5.223 1.736 -0.290 1.00 97.81 82 TYR A CA 1
ATOM 657 C C . TYR A 1 82 ? 4.337 0.887 0.615 1.00 97.81 82 TYR A C 1
ATOM 659 O O . TYR A 1 82 ? 4.673 0.570 1.757 1.00 97.81 82 TYR A O 1
ATOM 667 N N . HIS A 1 83 ? 3.199 0.463 0.081 1.00 98.19 83 HIS A N 1
ATOM 668 C CA . HIS A 1 83 ? 2.278 -0.394 0.805 1.00 98.19 83 HIS A CA 1
ATOM 669 C C . HIS A 1 83 ? 1.409 -1.215 -0.146 1.00 98.19 83 HIS A C 1
ATOM 671 O O . HIS A 1 83 ? 1.267 -0.897 -1.328 1.00 98.19 83 HIS A O 1
ATOM 677 N N . ILE A 1 84 ? 0.794 -2.257 0.405 1.00 98.31 84 ILE A N 1
ATOM 678 C CA . ILE A 1 84 ? -0.3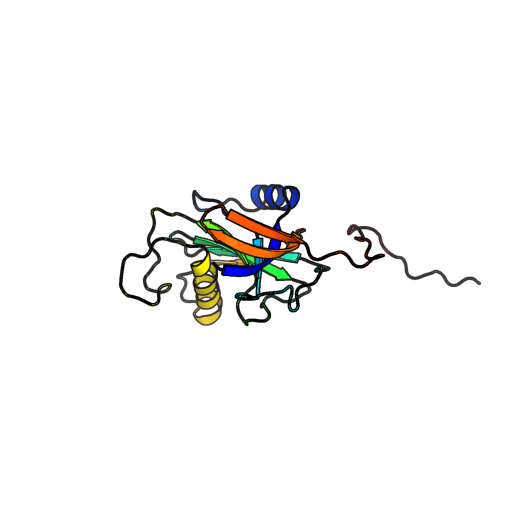31 -2.973 -0.198 1.00 98.31 84 ILE A CA 1
ATOM 679 C C . ILE A 1 84 ? -1.562 -2.622 0.630 1.00 98.31 84 ILE A C 1
ATOM 681 O O . ILE A 1 84 ? -1.578 -2.900 1.831 1.00 98.31 84 ILE A O 1
ATOM 685 N N . THR A 1 85 ? -2.615 -2.072 0.020 1.00 97.56 85 THR A N 1
ATOM 686 C CA . THR A 1 85 ? -3.935 -2.086 0.670 1.00 97.56 85 THR A CA 1
ATOM 687 C C . THR A 1 85 ? -4.346 -3.545 0.845 1.00 97.56 85 THR A C 1
ATOM 689 O O . THR A 1 85 ? -4.512 -4.274 -0.136 1.00 97.56 85 THR A O 1
ATOM 692 N N . TRP A 1 86 ? -4.465 -3.988 2.092 1.00 98.12 86 TRP A N 1
ATOM 693 C CA . TRP A 1 86 ? -4.602 -5.404 2.404 1.00 98.12 86 TRP A CA 1
ATOM 694 C C . TRP A 1 86 ? -6.062 -5.817 2.483 1.00 98.12 86 TRP A C 1
ATOM 696 O O . TRP A 1 86 ? -6.531 -6.599 1.654 1.00 98.12 86 TRP A O 1
ATOM 706 N N . SER A 1 87 ? -6.793 -5.220 3.419 1.00 97.94 87 SER A N 1
ATOM 707 C CA . SER A 1 87 ? -8.225 -5.433 3.581 1.00 97.94 87 SER A CA 1
ATOM 708 C C . SER A 1 87 ? -8.924 -4.150 3.994 1.00 97.94 87 SER A C 1
ATOM 710 O O . SER A 1 87 ? -8.329 -3.323 4.686 1.00 97.94 87 SER A O 1
ATOM 712 N N . LEU A 1 88 ? -10.183 -4.002 3.594 1.00 96.56 88 LEU A N 1
ATOM 713 C CA . LEU A 1 88 ? -11.037 -2.903 4.019 1.00 96.56 88 LEU A CA 1
ATOM 714 C C . LEU A 1 88 ? -12.480 -3.349 4.259 1.00 96.56 88 LEU A C 1
ATOM 716 O O . LEU A 1 88 ? -12.900 -4.410 3.793 1.00 96.56 88 LEU A O 1
ATOM 720 N N . ASP A 1 89 ? -13.218 -2.542 5.010 1.00 96.06 89 ASP A N 1
ATOM 721 C CA . ASP A 1 89 ? -14.644 -2.716 5.270 1.00 96.06 89 ASP A CA 1
ATOM 722 C C . ASP A 1 89 ? -15.426 -1.610 4.535 1.00 96.06 89 ASP A C 1
ATOM 724 O O . ASP A 1 89 ? -15.381 -0.451 4.961 1.00 96.06 89 ASP A O 1
ATOM 728 N N . PRO A 1 90 ? -16.095 -1.919 3.405 1.00 90.56 90 PRO A N 1
ATOM 729 C CA . PRO A 1 90 ? -16.791 -0.911 2.607 1.00 90.56 90 PRO A CA 1
ATOM 730 C C . PRO A 1 90 ? -18.036 -0.350 3.308 1.00 90.56 90 PRO A C 1
ATOM 732 O O . PRO A 1 90 ? -18.498 0.725 2.930 1.00 90.56 90 PRO A O 1
ATOM 735 N N . ASP A 1 91 ? -18.546 -1.038 4.335 1.00 93.81 91 ASP A N 1
ATOM 736 C CA . ASP A 1 91 ? -19.717 -0.609 5.106 1.00 93.81 91 ASP A CA 1
ATOM 737 C C . ASP A 1 91 ? -19.337 0.347 6.249 1.00 93.81 91 ASP A C 1
ATOM 739 O O . ASP A 1 91 ? -20.201 0.881 6.951 1.00 93.81 91 ASP A O 1
ATOM 743 N N . ARG A 1 92 ? -18.035 0.597 6.440 1.00 95.00 92 ARG A N 1
ATOM 744 C CA . ARG A 1 92 ? -17.520 1.542 7.430 1.00 95.00 92 ARG A CA 1
ATOM 745 C C . ARG A 1 92 ? -17.098 2.859 6.808 1.00 95.00 92 ARG A C 1
ATOM 747 O O . ARG A 1 92 ? -16.743 2.969 5.635 1.00 95.00 92 ARG A O 1
ATOM 754 N N . LEU A 1 93 ? -17.116 3.878 7.659 1.00 94.38 93 LEU A N 1
ATOM 755 C CA . LEU A 1 93 ? -16.769 5.240 7.293 1.00 94.38 93 LEU A CA 1
ATOM 756 C C . LEU A 1 93 ? -15.357 5.583 7.751 1.00 94.38 93 LEU A C 1
ATOM 758 O O . LEU A 1 93 ? -14.948 5.225 8.857 1.00 94.38 93 LEU A O 1
ATOM 762 N N . VAL A 1 94 ? -14.656 6.338 6.912 1.00 94.12 94 VAL A N 1
ATOM 763 C CA . VAL A 1 94 ? -13.330 6.881 7.190 1.00 94.12 94 VAL A CA 1
ATOM 764 C C . VAL A 1 94 ? -13.409 7.823 8.403 1.00 94.12 94 VAL A C 1
ATOM 766 O O . VAL A 1 94 ? -14.226 8.758 8.408 1.00 94.12 94 VAL A O 1
ATOM 769 N N . PRO A 1 95 ? -12.574 7.610 9.437 1.00 92.88 95 PRO A N 1
ATOM 770 C CA . PRO A 1 95 ? -12.526 8.466 10.609 1.00 92.88 95 PRO A CA 1
ATOM 771 C C . PRO A 1 95 ? -12.172 9.918 10.260 1.00 92.88 95 PRO A C 1
ATOM 773 O O . PRO A 1 95 ? -11.422 10.150 9.310 1.00 92.88 95 PRO A O 1
ATOM 776 N N . PRO A 1 96 ? -12.599 10.906 11.071 1.00 91.44 96 PRO A N 1
ATOM 777 C CA . PRO A 1 96 ? -12.314 12.320 10.813 1.00 91.44 96 PRO A CA 1
ATOM 778 C C . PRO A 1 96 ? -10.828 12.663 10.637 1.00 91.44 96 PRO A C 1
ATOM 780 O O . PRO A 1 96 ? -10.502 13.583 9.905 1.00 91.44 96 PRO A O 1
ATOM 783 N N . PHE A 1 97 ? -9.914 11.919 11.270 1.00 90.12 97 PHE A N 1
ATOM 784 C CA . PHE A 1 97 ? -8.473 12.176 11.156 1.00 90.12 97 PHE A CA 1
ATOM 785 C C . PHE A 1 97 ? -7.852 11.695 9.830 1.00 90.12 97 PHE A C 1
ATOM 787 O O . PHE A 1 97 ? -6.678 11.961 9.592 1.00 90.12 97 PHE A O 1
ATOM 794 N N . MET A 1 98 ? -8.611 10.978 8.992 1.00 90.81 98 MET A N 1
ATOM 795 C CA . MET A 1 98 ? -8.158 10.395 7.720 1.00 90.81 98 MET A CA 1
ATOM 796 C C . MET A 1 98 ? -8.873 10.962 6.487 1.00 90.81 98 MET A C 1
ATOM 798 O O . MET A 1 98 ? -8.749 10.402 5.397 1.00 90.81 98 MET A O 1
ATOM 802 N N . ARG A 1 99 ? -9.638 12.043 6.642 1.00 85.81 99 ARG A N 1
ATOM 803 C CA . ARG A 1 99 ? -10.385 12.681 5.554 1.00 85.81 99 ARG A CA 1
ATOM 804 C C . ARG A 1 99 ? -10.140 14.185 5.547 1.00 85.81 99 ARG A C 1
ATOM 806 O O . ARG A 1 99 ? -9.986 14.785 6.607 1.00 85.81 99 ARG A O 1
ATOM 813 N N . ASP A 1 100 ? -10.135 14.759 4.350 1.00 77.12 100 ASP A N 1
ATOM 814 C CA . ASP A 1 100 ? -9.892 16.191 4.138 1.00 77.12 100 ASP A CA 1
ATOM 815 C C . ASP A 1 100 ? -11.170 17.032 4.286 1.00 77.12 100 ASP A C 1
ATOM 817 O O . ASP A 1 100 ? -11.103 18.223 4.577 1.00 77.12 100 ASP A O 1
ATOM 821 N N . GLU A 1 101 ? -12.339 16.411 4.106 1.00 77.19 101 GLU A N 1
ATOM 822 C CA . GLU A 1 101 ? -13.646 17.067 4.154 1.00 77.19 101 GLU A CA 1
ATOM 823 C C . GLU A 1 101 ? -14.523 16.504 5.277 1.00 77.19 101 GLU A C 1
ATOM 825 O O . GLU A 1 101 ? -14.461 15.321 5.639 1.00 77.19 101 GLU A O 1
ATOM 830 N N . ASP A 1 102 ? -15.389 17.362 5.814 1.00 76.06 102 ASP A N 1
ATOM 831 C CA . ASP A 1 102 ? -16.432 16.947 6.741 1.00 76.06 102 ASP A CA 1
ATOM 832 C C . ASP A 1 102 ? -17.522 16.167 6.004 1.00 76.06 102 ASP A C 1
ATOM 834 O O . ASP A 1 102 ? -18.140 16.651 5.060 1.00 76.06 102 ASP A O 1
ATOM 838 N N . GLY A 1 103 ? -17.787 14.944 6.461 1.00 82.69 103 GLY A N 1
ATOM 839 C CA . GLY A 1 103 ? -18.832 14.103 5.886 1.00 82.69 103 GLY A CA 1
ATOM 840 C C . GLY A 1 103 ? -18.539 12.616 6.015 1.00 82.69 103 GLY A C 1
ATOM 841 O O . GLY A 1 103 ? -17.413 12.194 6.267 1.00 82.69 103 GLY A O 1
ATOM 842 N N . ALA A 1 104 ? -19.580 11.801 5.868 1.00 85.94 104 ALA A N 1
ATOM 843 C CA . ALA A 1 104 ? -19.449 10.352 5.824 1.00 85.94 104 ALA A CA 1
ATOM 844 C C . ALA A 1 104 ? -18.807 9.931 4.492 1.00 85.94 104 ALA A C 1
ATOM 846 O O . ALA A 1 104 ? -19.449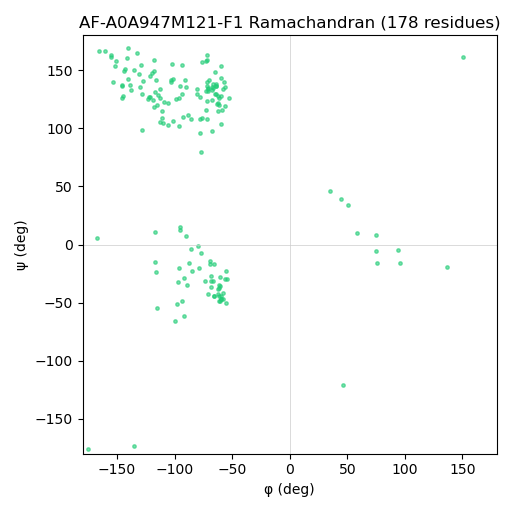 10.006 3.448 1.00 85.94 104 ALA A O 1
ATOM 847 N N . VAL A 1 105 ? -17.551 9.483 4.539 1.00 90.62 105 VAL A N 1
ATOM 848 C CA . VAL A 1 105 ? -16.812 8.986 3.368 1.00 90.62 105 VAL A CA 1
ATOM 849 C C . VAL A 1 105 ? -16.563 7.485 3.549 1.00 90.62 105 VAL A C 1
ATOM 851 O O . VAL A 1 105 ? -16.030 7.109 4.595 1.00 90.62 105 VAL A O 1
ATOM 854 N N . PRO A 1 106 ? -16.942 6.614 2.598 1.00 91.19 106 PRO A N 1
ATOM 855 C CA . PRO A 1 106 ? -16.649 5.183 2.676 1.00 91.19 106 PRO A CA 1
ATOM 856 C C . PRO A 1 106 ? -15.159 4.888 2.437 1.00 91.19 106 PRO A C 1
ATOM 858 O O . PRO A 1 106 ? -14.437 5.676 1.820 1.00 91.19 106 PRO A O 1
ATOM 861 N N . TYR A 1 107 ? -14.681 3.729 2.897 1.00 92.31 107 TYR A N 1
ATOM 862 C CA . TYR A 1 107 ? -13.291 3.330 2.674 1.00 92.31 107 TYR A CA 1
ATOM 863 C C . TYR A 1 107 ? -12.970 3.031 1.204 1.00 92.31 107 TYR A C 1
ATOM 865 O O . TYR A 1 107 ? -13.508 2.127 0.572 1.00 92.31 107 TYR A O 1
ATOM 873 N N . GLU A 1 108 ? -11.964 3.737 0.703 1.00 89.00 108 GLU A N 1
ATOM 874 C CA . GLU A 1 108 ? -11.241 3.440 -0.538 1.00 89.00 108 GLU A CA 1
ATOM 875 C C . GLU A 1 108 ? -9.751 3.159 -0.280 1.00 89.00 108 GLU A C 1
ATOM 877 O O . GLU A 1 108 ? -9.181 3.636 0.703 1.00 89.00 108 GLU A O 1
ATOM 882 N N . SER A 1 109 ? -9.079 2.473 -1.214 1.00 87.00 109 SER A N 1
ATOM 883 C CA . SER A 1 109 ? -7.641 2.155 -1.130 1.00 87.00 109 SER A CA 1
ATOM 884 C C . SER A 1 109 ? -6.734 3.382 -0.969 1.00 87.00 109 SER A C 1
ATOM 886 O O . SER A 1 109 ? -5.692 3.291 -0.327 1.00 87.00 109 SER A O 1
ATOM 888 N N . LYS A 1 110 ? -7.130 4.554 -1.489 1.00 88.69 110 LYS A N 1
ATOM 889 C CA . LYS A 1 110 ? -6.339 5.795 -1.374 1.00 88.69 110 LYS A CA 1
ATOM 890 C C . LYS A 1 110 ? -6.100 6.225 0.079 1.00 88.69 110 LYS A C 1
ATOM 892 O O . LYS A 1 110 ? -5.069 6.829 0.370 1.00 88.69 110 LYS A O 1
ATOM 897 N N . HIS A 1 111 ? -7.006 5.871 0.994 1.00 93.56 111 HIS A N 1
ATOM 898 C CA . HIS A 1 111 ? -6.884 6.225 2.409 1.00 93.56 111 HIS A CA 1
ATOM 899 C C . HIS A 1 111 ? -5.743 5.472 3.109 1.00 93.56 111 HIS A C 1
ATOM 901 O O . HIS A 1 111 ? -5.315 5.894 4.180 1.00 93.56 111 HIS A O 1
ATOM 907 N N . SER A 1 112 ? -5.185 4.412 2.503 1.00 93.06 112 SER A N 1
ATOM 908 C CA . SER A 1 112 ? -4.012 3.718 3.051 1.00 93.06 112 SER A CA 1
ATOM 909 C C . SER A 1 112 ? -2.794 4.646 3.136 1.00 93.06 112 SER A C 1
ATOM 911 O O . SER A 1 112 ? -2.061 4.580 4.119 1.00 93.06 112 SER A O 1
ATOM 913 N N . ASN A 1 113 ? -2.622 5.575 2.185 1.00 93.56 113 ASN A N 1
ATOM 914 C CA . ASN A 1 113 ? -1.565 6.591 2.257 1.00 93.56 113 ASN A CA 1
ATOM 915 C C . ASN A 1 113 ? -1.712 7.474 3.502 1.00 93.56 113 ASN A C 1
ATOM 917 O O . ASN A 1 113 ? -0.746 7.684 4.232 1.00 93.56 113 ASN A O 1
ATOM 921 N N . ILE A 1 114 ? -2.927 7.975 3.745 1.00 93.56 114 ILE A N 1
ATOM 922 C CA . ILE A 1 114 ? -3.227 8.890 4.854 1.00 93.56 114 ILE A CA 1
ATOM 923 C C . ILE A 1 114 ? -3.032 8.169 6.190 1.00 93.56 114 ILE A C 1
ATOM 925 O O . ILE A 1 114 ? -2.376 8.698 7.083 1.00 93.56 114 ILE A O 1
ATOM 929 N N . MET A 1 115 ? -3.529 6.932 6.298 1.00 95.25 115 MET A N 1
ATOM 930 C CA . MET A 1 115 ? -3.361 6.087 7.481 1.00 95.25 115 MET A CA 1
ATOM 931 C C . MET A 1 115 ? -1.886 5.900 7.853 1.00 95.25 115 MET A C 1
ATOM 933 O O . MET A 1 115 ? -1.509 6.085 9.009 1.00 95.25 115 MET A O 1
ATOM 937 N N . ILE A 1 116 ? -1.048 5.527 6.880 1.00 95.25 116 ILE A N 1
ATOM 938 C CA . ILE A 1 116 ? 0.364 5.230 7.140 1.00 95.25 116 ILE A CA 1
ATOM 939 C C . ILE A 1 116 ? 1.130 6.516 7.458 1.00 95.25 116 ILE A C 1
ATOM 941 O O . ILE A 1 116 ? 1.894 6.524 8.417 1.00 95.25 116 ILE A O 1
ATOM 945 N N . LYS A 1 117 ? 0.891 7.615 6.733 1.00 93.31 117 LYS A N 1
ATOM 946 C CA . LYS A 1 117 ? 1.508 8.913 7.057 1.00 93.31 117 LYS A CA 1
ATOM 947 C C . LYS A 1 117 ? 1.141 9.383 8.459 1.00 93.31 117 LYS A C 1
ATOM 949 O O . LYS A 1 117 ? 2.020 9.715 9.240 1.00 93.31 117 LYS A O 1
ATOM 954 N N . HIS A 1 118 ? -0.141 9.315 8.821 1.00 93.12 118 HIS A N 1
ATOM 955 C CA . HIS A 1 118 ? -0.585 9.670 10.171 1.00 93.12 118 HIS A CA 1
ATOM 956 C C . HIS A 1 118 ? 0.121 8.829 11.244 1.00 93.12 118 HIS A C 1
ATOM 958 O O . HIS A 1 118 ? 0.537 9.366 12.269 1.00 93.12 118 HIS A O 1
ATOM 964 N N . MET A 1 119 ? 0.291 7.525 11.002 1.00 94.19 119 MET A N 1
ATOM 965 C CA . MET A 1 119 ? 1.039 6.635 11.896 1.00 94.19 119 MET A CA 1
ATOM 966 C C . MET A 1 119 ? 2.505 7.059 12.049 1.00 94.19 119 MET A C 1
ATOM 968 O O . MET A 1 119 ? 2.993 7.098 13.178 1.00 94.19 119 MET A O 1
ATOM 972 N N . LEU A 1 120 ? 3.174 7.413 10.949 1.00 90.81 120 LEU A N 1
ATOM 973 C CA . LEU A 1 120 ? 4.569 7.863 10.952 1.00 90.81 120 LEU A CA 1
ATOM 974 C C . LEU A 1 120 ? 4.745 9.235 11.630 1.00 90.81 120 LEU A C 1
ATOM 976 O O . LEU A 1 120 ? 5.723 9.433 12.345 1.00 90.81 120 LEU A O 1
ATOM 980 N N . ASP A 1 121 ? 3.786 10.150 11.461 1.00 91.44 121 ASP A N 1
ATOM 981 C CA . ASP A 1 121 ? 3.927 11.549 11.885 1.00 91.44 121 ASP A CA 1
ATOM 982 C C . ASP A 1 121 ? 3.468 11.823 13.325 1.00 91.44 121 ASP A C 1
ATOM 984 O O . ASP A 1 121 ? 3.999 12.715 13.988 1.00 91.44 121 ASP A O 1
ATOM 988 N N . ARG A 1 122 ? 2.423 11.133 13.808 1.00 84.19 122 ARG A N 1
ATOM 989 C CA . ARG A 1 122 ? 1.683 11.572 15.010 1.00 84.19 122 ARG A CA 1
ATOM 990 C C . ARG A 1 122 ? 1.746 10.636 16.204 1.00 84.19 122 ARG A C 1
ATOM 992 O O . ARG A 1 122 ? 1.533 11.113 17.313 1.00 84.19 122 ARG A O 1
ATOM 999 N N . ASN A 1 123 ? 2.008 9.344 15.993 1.00 81.56 123 ASN A N 1
ATOM 1000 C CA . ASN A 1 123 ? 2.043 8.304 17.033 1.00 81.56 123 ASN A CA 1
ATOM 1001 C C . ASN A 1 123 ? 1.006 8.504 18.171 1.00 81.56 123 ASN A C 1
ATOM 1003 O O . ASN A 1 123 ? 1.323 8.413 19.355 1.00 81.56 123 ASN A O 1
ATOM 1007 N N . ASP A 1 124 ? -0.246 8.813 17.812 1.00 91.62 124 ASP A N 1
ATOM 1008 C CA . ASP A 1 124 ? -1.323 9.159 18.754 1.00 91.62 124 ASP A CA 1
ATOM 1009 C C . ASP A 1 124 ? -2.204 7.951 19.129 1.00 91.62 124 ASP A C 1
ATOM 1011 O O . ASP A 1 124 ? -3.284 8.100 19.700 1.00 91.62 124 ASP A O 1
ATOM 1015 N N . GLY A 1 125 ? -1.756 6.738 18.783 1.00 90.56 125 GLY A N 1
ATOM 1016 C CA . GLY A 1 125 ? -2.420 5.469 19.092 1.00 90.56 125 GLY A CA 1
ATOM 1017 C C . GLY A 1 125 ? -3.659 5.143 18.248 1.00 90.56 125 GLY A C 1
ATOM 1018 O O . GLY A 1 125 ? -4.187 4.029 18.367 1.00 90.56 125 GLY A O 1
ATOM 1019 N N . LYS A 1 126 ? -4.108 6.064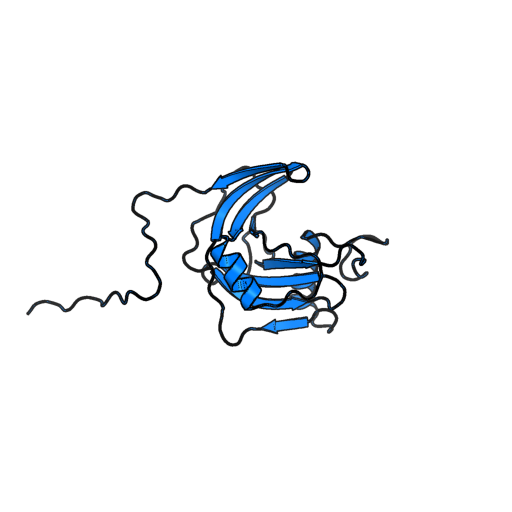 17.379 1.00 92.81 126 LYS A N 1
ATOM 1020 C CA . LYS A 1 126 ? -5.270 5.856 16.494 1.00 92.81 126 LYS A CA 1
ATOM 1021 C C . LYS A 1 126 ? -5.008 4.822 15.409 1.00 92.81 126 LYS A C 1
ATOM 1023 O O . LYS A 1 126 ? -5.917 4.101 15.026 1.00 92.81 126 LYS A O 1
ATOM 1028 N N . VAL A 1 127 ? -3.762 4.725 14.956 1.00 95.88 127 VAL A N 1
ATOM 1029 C CA . VAL A 1 127 ? -3.311 3.713 14.002 1.00 95.88 127 VAL A CA 1
ATOM 1030 C C . VAL A 1 127 ? -2.307 2.815 14.709 1.00 95.88 127 VAL A C 1
ATOM 1032 O O . VAL A 1 127 ? -1.363 3.296 15.333 1.00 95.88 127 VAL A O 1
ATOM 1035 N N . SER A 1 128 ? -2.509 1.503 14.633 1.00 95.62 128 SER A N 1
ATOM 1036 C CA . SER A 1 128 ? -1.512 0.531 15.080 1.00 95.62 128 SER A CA 1
ATOM 1037 C C . SER A 1 128 ? -0.578 0.143 13.948 1.00 95.62 128 SER A C 1
ATOM 1039 O O . SER A 1 128 ? -1.020 -0.076 12.823 1.00 95.62 128 SER A O 1
ATOM 1041 N N . CYS A 1 129 ? 0.701 -0.020 14.275 1.00 96.31 129 CYS A N 1
ATOM 1042 C CA . CYS A 1 129 ? 1.674 -0.676 13.417 1.00 96.31 129 CYS A CA 1
ATOM 1043 C C . CYS A 1 129 ? 2.310 -1.839 14.179 1.00 96.31 129 CYS A C 1
ATOM 1045 O O . CYS A 1 129 ? 2.847 -1.656 15.272 1.00 96.31 129 CYS A O 1
ATOM 1047 N N . ARG A 1 130 ? 2.248 -3.038 13.599 1.00 96.56 130 ARG A N 1
ATOM 1048 C CA . ARG A 1 130 ? 3.008 -4.203 14.049 1.00 96.56 130 ARG A CA 1
ATOM 1049 C C . ARG A 1 130 ? 4.140 -4.453 13.064 1.00 96.56 130 ARG A C 1
ATOM 1051 O O . ARG A 1 130 ? 3.911 -5.006 11.987 1.00 96.56 130 ARG A O 1
ATOM 1058 N N . TRP A 1 131 ? 5.347 -4.063 13.450 1.00 97.06 131 TRP A N 1
ATOM 1059 C CA . TRP A 1 131 ? 6.569 -4.395 12.725 1.00 97.06 131 TRP A CA 1
ATOM 1060 C C . TRP A 1 131 ? 6.818 -5.905 12.746 1.00 97.06 131 TRP A C 1
ATOM 1062 O O . TRP A 1 131 ? 6.409 -6.600 13.680 1.00 97.06 131 TRP A O 1
ATOM 1072 N N . LEU A 1 132 ? 7.430 -6.424 11.686 1.00 97.56 132 LEU A N 1
ATOM 1073 C CA . LEU A 1 132 ? 7.857 -7.818 11.637 1.00 97.56 132 LEU A CA 1
ATOM 1074 C C . LEU A 1 132 ? 9.283 -7.934 12.167 1.00 97.56 132 LEU A C 1
ATOM 1076 O O . LEU A 1 132 ? 10.145 -7.159 11.762 1.00 97.56 132 LEU A O 1
ATOM 1080 N N . ASP A 1 133 ? 9.527 -8.937 13.010 1.00 95.19 133 ASP A N 1
ATOM 1081 C CA . ASP A 1 133 ? 10.881 -9.265 13.473 1.00 95.19 133 ASP A CA 1
ATOM 1082 C C . ASP A 1 133 ? 11.777 -9.671 12.292 1.00 95.19 133 ASP A C 1
ATOM 1084 O O . ASP A 1 133 ? 12.937 -9.274 12.203 1.00 95.19 133 ASP A O 1
ATOM 1088 N N . GLU A 1 134 ? 11.198 -10.407 11.337 1.00 96.00 134 GLU A N 1
ATOM 1089 C CA . GLU A 1 134 ? 11.833 -10.786 10.078 1.00 96.00 134 GLU A CA 1
ATOM 1090 C C . GLU A 1 134 ? 10.999 -10.294 8.883 1.00 96.00 134 GLU A C 1
ATOM 1092 O O . GLU A 1 134 ? 9.801 -10.606 8.799 1.00 96.00 134 GLU A O 1
ATOM 1097 N N . PRO A 1 135 ? 11.604 -9.552 7.932 1.00 97.44 135 PRO A N 1
ATOM 1098 C CA . PRO A 1 135 ? 10.933 -9.158 6.700 1.00 97.44 135 PRO A CA 1
ATOM 1099 C C . PRO A 1 135 ? 10.423 -10.365 5.907 1.00 97.44 135 PRO A C 1
ATOM 1101 O O . PRO A 1 135 ? 11.107 -11.379 5.768 1.00 97.44 135 PRO A O 1
ATOM 1104 N N . PHE A 1 136 ? 9.228 -10.246 5.332 1.00 98.00 136 PHE A N 1
ATOM 1105 C CA . PHE A 1 136 ? 8.624 -11.309 4.534 1.00 98.00 136 PHE A CA 1
ATOM 1106 C C . PHE A 1 136 ? 8.778 -11.022 3.039 1.00 98.00 136 PHE A C 1
ATOM 1108 O O . PHE A 1 136 ? 8.085 -10.165 2.486 1.00 98.00 136 PHE A O 1
ATOM 1115 N N . ALA A 1 137 ? 9.677 -11.752 2.379 1.00 97.50 137 ALA A N 1
ATOM 1116 C CA . ALA A 1 137 ? 9.984 -11.564 0.963 1.00 97.50 137 ALA A CA 1
ATOM 1117 C C . ALA A 1 137 ? 8.853 -12.036 0.032 1.00 97.50 137 ALA A C 1
ATOM 1119 O O . ALA A 1 137 ? 8.328 -13.153 0.165 1.00 97.50 137 ALA A O 1
ATOM 1120 N N . ILE A 1 138 ? 8.540 -11.208 -0.966 1.00 97.19 138 ILE A N 1
ATOM 1121 C CA . ILE A 1 138 ? 7.502 -11.443 -1.973 1.00 97.19 138 ILE A CA 1
ATOM 1122 C C . ILE A 1 138 ? 8.000 -11.165 -3.392 1.00 97.19 138 ILE A C 1
ATOM 1124 O O . ILE A 1 138 ? 9.025 -10.523 -3.596 1.00 97.19 138 ILE A O 1
ATOM 1128 N N . THR A 1 139 ? 7.246 -11.645 -4.383 1.00 94.06 139 THR A N 1
ATOM 1129 C CA . THR A 1 139 ? 7.498 -11.360 -5.800 1.00 94.06 139 THR A CA 1
ATOM 1130 C C . THR A 1 139 ? 6.338 -10.583 -6.410 1.00 94.06 139 THR A C 1
ATOM 1132 O O . THR A 1 139 ? 5.166 -10.838 -6.113 1.00 94.06 139 THR A O 1
ATOM 1135 N N . ALA A 1 140 ? 6.656 -9.639 -7.285 1.00 96.56 140 ALA A N 1
ATOM 1136 C CA . ALA A 1 140 ? 5.670 -8.849 -8.001 1.00 96.56 140 ALA A CA 1
ATOM 1137 C C . ALA A 1 140 ? 6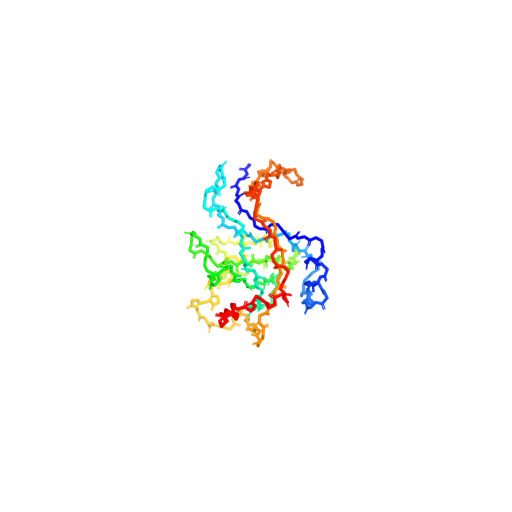.230 -8.416 -9.360 1.00 96.56 140 ALA A C 1
ATOM 1139 O O . ALA A 1 140 ? 7.443 -8.419 -9.574 1.00 96.56 140 ALA A O 1
ATOM 1140 N N . MET A 1 141 ? 5.340 -8.093 -10.293 1.00 96.50 141 MET A N 1
ATOM 1141 C CA . MET A 1 141 ? 5.708 -7.724 -11.657 1.00 96.50 141 MET A CA 1
ATOM 1142 C C . MET A 1 141 ? 5.550 -6.215 -11.853 1.00 96.50 141 MET A C 1
ATOM 1144 O O . MET A 1 141 ? 4.437 -5.716 -11.675 1.00 96.50 141 MET A O 1
ATOM 1148 N N . PRO A 1 142 ? 6.610 -5.482 -12.228 1.00 97.12 142 PRO A N 1
ATOM 1149 C CA . PRO A 1 142 ? 6.492 -4.068 -12.554 1.00 97.12 142 PRO A CA 1
ATOM 1150 C C . PRO A 1 142 ? 5.604 -3.874 -13.783 1.00 97.12 142 PRO A C 1
ATOM 1152 O O . PRO A 1 142 ? 5.804 -4.507 -14.823 1.00 97.12 142 PRO A O 1
ATOM 1155 N N . ALA A 1 143 ? 4.620 -2.992 -13.668 1.00 97.12 143 ALA A N 1
ATOM 1156 C CA . ALA A 1 143 ? 3.666 -2.710 -14.724 1.00 97.12 143 ALA A CA 1
ATOM 1157 C C . ALA A 1 143 ? 3.297 -1.228 -14.771 1.00 97.12 143 ALA A C 1
ATOM 1159 O O . ALA A 1 143 ? 3.272 -0.543 -13.748 1.00 97.12 143 ALA A O 1
ATOM 1160 N N . HIS A 1 144 ? 2.947 -0.767 -15.966 1.00 97.12 144 HIS A N 1
ATOM 1161 C CA . HIS A 1 144 ? 2.147 0.428 -16.179 1.00 97.12 144 HIS A CA 1
ATOM 1162 C C . HIS A 1 144 ? 0.682 0.006 -16.303 1.00 97.12 144 HIS A C 1
ATOM 1164 O O . HIS A 1 144 ? 0.356 -0.937 -17.030 1.00 97.12 144 HIS A O 1
ATOM 1170 N N . VAL A 1 145 ? -0.188 0.658 -15.539 1.00 95.62 145 VAL A N 1
ATOM 1171 C CA . VAL A 1 145 ? -1.610 0.338 -15.441 1.00 95.62 145 VAL A CA 1
ATOM 1172 C C . VAL A 1 145 ? -2.417 1.556 -15.844 1.00 95.62 145 VAL A C 1
ATOM 1174 O O . VAL A 1 145 ? -2.262 2.639 -15.285 1.00 95.62 145 VAL A O 1
ATOM 1177 N N . GLU A 1 146 ? -3.326 1.349 -16.785 1.00 95.00 146 GLU A N 1
ATOM 1178 C CA . GLU A 1 146 ? -4.298 2.332 -17.230 1.00 95.00 146 GLU A CA 1
ATOM 1179 C C . GLU A 1 146 ? -5.698 1.869 -16.820 1.00 95.00 146 GLU A C 1
ATOM 1181 O O . GLU A 1 146 ? -6.261 0.945 -17.407 1.00 95.00 146 GLU A O 1
ATOM 1186 N N . GLN A 1 147 ? -6.262 2.509 -15.796 1.00 90.06 147 GLN A N 1
ATOM 1187 C CA . GLN A 1 147 ? -7.610 2.247 -15.301 1.00 90.06 147 GLN A CA 1
ATOM 1188 C C . GLN A 1 147 ? -8.617 3.124 -16.056 1.00 90.06 147 GLN A C 1
ATOM 1190 O O . GLN A 1 147 ? -8.663 4.352 -15.893 1.00 90.06 147 GLN A O 1
ATOM 1195 N N . ARG A 1 148 ? -9.450 2.488 -16.882 1.00 89.62 148 ARG A N 1
ATOM 1196 C CA . ARG A 1 148 ? -10.443 3.156 -17.743 1.00 89.62 148 ARG A CA 1
ATOM 1197 C C . ARG A 1 148 ? -11.811 3.288 -17.077 1.00 89.62 148 ARG A C 1
ATOM 1199 O O . ARG A 1 148 ? -12.507 4.270 -17.313 1.00 89.62 148 ARG A O 1
ATOM 1206 N N . GLY A 1 149 ? -12.143 2.369 -16.176 1.00 80.19 149 GLY A N 1
ATOM 1207 C CA . GLY A 1 149 ? -13.371 2.363 -15.376 1.00 80.19 149 GLY A CA 1
ATOM 1208 C C . GLY A 1 149 ? -13.355 1.214 -14.365 1.00 80.19 149 GLY A C 1
ATOM 1209 O O . GLY A 1 149 ? -12.344 0.522 -14.273 1.00 80.19 149 GLY A O 1
ATOM 1210 N N . PRO A 1 150 ? -14.424 0.976 -13.590 1.00 78.12 150 PRO A N 1
ATOM 1211 C CA . PRO A 1 150 ? -14.480 -0.147 -12.653 1.00 78.12 150 PRO A CA 1
ATOM 1212 C C . PRO A 1 150 ? -14.241 -1.487 -13.366 1.00 78.12 150 PRO A C 1
ATOM 1214 O O . PRO A 1 150 ? -14.974 -1.843 -14.282 1.00 78.12 150 PRO A O 1
ATOM 1217 N N . GLY A 1 151 ? -13.192 -2.216 -12.978 1.00 79.00 151 GLY A N 1
ATOM 1218 C CA . GLY A 1 151 ? -12.835 -3.514 -13.572 1.00 79.00 151 GLY A CA 1
ATOM 1219 C C . GLY A 1 151 ? -12.164 -3.458 -14.953 1.00 79.00 151 GLY A C 1
ATOM 1220 O O . GLY A 1 151 ? -11.518 -4.431 -15.331 1.00 79.00 151 GLY A O 1
ATOM 1221 N N . ASP A 1 152 ? -12.237 -2.331 -15.666 1.00 88.50 152 ASP A N 1
ATOM 1222 C CA . ASP A 1 152 ? -11.582 -2.146 -16.964 1.00 88.50 152 ASP A CA 1
ATOM 1223 C C . ASP A 1 152 ? -10.191 -1.521 -16.798 1.00 88.50 152 ASP A C 1
ATOM 1225 O O . ASP A 1 152 ? -10.045 -0.349 -16.416 1.00 88.50 152 ASP A O 1
ATOM 1229 N N . ARG A 1 153 ? -9.167 -2.335 -17.066 1.00 92.00 153 ARG A N 1
ATOM 1230 C CA . ARG A 1 153 ? -7.758 -1.959 -16.957 1.00 92.00 153 ARG A CA 1
ATOM 1231 C C . ARG A 1 153 ? -6.945 -2.505 -18.122 1.00 92.00 153 ARG A C 1
ATOM 1233 O O . ARG A 1 153 ? -7.045 -3.682 -18.462 1.00 92.00 153 ARG A O 1
ATOM 1240 N N . VAL A 1 154 ? -6.065 -1.667 -18.655 1.00 94.38 154 VAL A N 1
ATOM 1241 C CA . VAL A 1 154 ? -4.982 -2.093 -19.545 1.00 94.38 154 VAL A CA 1
ATOM 1242 C C . VAL A 1 154 ? -3.709 -2.200 -18.716 1.00 94.38 154 VAL A C 1
ATOM 1244 O O . VAL A 1 154 ? -3.336 -1.258 -18.019 1.00 94.38 154 VAL A O 1
ATOM 1247 N N . ILE A 1 155 ? -3.068 -3.367 -18.759 1.00 95.31 155 ILE A N 1
ATOM 1248 C CA . ILE A 1 155 ? -1.840 -3.658 -18.019 1.00 95.31 155 ILE A CA 1
ATOM 1249 C C . ILE A 1 155 ? -0.718 -3.895 -19.022 1.00 95.31 155 ILE A C 1
ATOM 1251 O O . ILE A 1 155 ? -0.771 -4.844 -19.802 1.00 95.31 155 ILE A O 1
ATOM 1255 N N . ASN A 1 156 ? 0.322 -3.072 -18.942 1.00 96.06 156 ASN A N 1
ATOM 1256 C CA . ASN A 1 156 ? 1.549 -3.229 -19.707 1.00 96.06 156 ASN A CA 1
ATOM 1257 C C . ASN A 1 156 ? 2.671 -3.618 -18.743 1.00 96.06 156 ASN A C 1
ATOM 1259 O O . ASN A 1 156 ? 3.109 -2.805 -17.932 1.00 96.06 156 ASN A O 1
ATOM 1263 N N . ILE A 1 157 ? 3.132 -4.867 -18.803 1.00 96.19 157 ILE A N 1
ATOM 1264 C CA . ILE A 1 157 ? 4.264 -5.327 -17.985 1.00 96.19 157 ILE A CA 1
ATOM 1265 C C . ILE A 1 157 ? 5.556 -4.711 -18.523 1.00 96.19 157 ILE A C 1
ATOM 1267 O O . ILE A 1 157 ? 5.780 -4.716 -19.734 1.00 96.19 157 ILE A O 1
ATOM 1271 N N . LEU A 1 158 ? 6.421 -4.221 -17.630 1.00 93.56 158 LEU A N 1
ATOM 1272 C CA . LEU A 1 158 ? 7.735 -3.712 -18.011 1.00 93.56 158 LEU A CA 1
ATOM 1273 C C . LEU A 1 158 ? 8.545 -4.849 -18.659 1.00 93.56 158 LEU A C 1
ATOM 1275 O O . LEU A 1 158 ? 8.796 -5.867 -17.999 1.00 93.56 158 LEU A O 1
ATOM 1279 N N . PRO A 1 159 ? 8.984 -4.710 -19.923 1.00 88.88 159 PRO A N 1
ATOM 1280 C CA . PRO A 1 159 ? 9.761 -5.746 -20.586 1.00 88.88 159 PRO A CA 1
ATOM 1281 C C . PRO A 1 159 ? 11.017 -6.089 -19.783 1.00 88.88 159 PRO A C 1
ATOM 1283 O O . PRO A 1 159 ? 11.732 -5.203 -19.311 1.00 88.88 159 PRO A O 1
ATOM 1286 N N . LYS A 1 160 ? 11.314 -7.382 -19.624 1.00 78.62 160 LYS A N 1
ATOM 1287 C CA . LYS A 1 160 ? 12.606 -7.793 -19.065 1.00 78.62 160 LYS A CA 1
ATOM 1288 C C . LYS A 1 160 ? 13.707 -7.423 -20.053 1.00 78.62 160 LYS A C 1
ATOM 1290 O O . LYS A 1 160 ? 13.597 -7.734 -21.239 1.00 78.62 160 LYS A O 1
ATOM 1295 N N . LYS A 1 161 ? 14.792 -6.811 -19.567 1.00 66.19 161 LYS A N 1
ATOM 1296 C CA . LYS A 1 161 ? 16.012 -6.686 -20.375 1.00 66.19 161 LYS A CA 1
ATOM 1297 C C . LYS A 1 161 ? 16.477 -8.099 -20.769 1.00 66.19 161 LYS A C 1
ATOM 1299 O O . LYS A 1 161 ? 16.510 -8.973 -19.895 1.00 66.19 161 LYS A O 1
ATOM 1304 N N . PRO A 1 162 ? 16.833 -8.351 -22.041 1.00 48.94 162 PRO A N 1
ATOM 1305 C CA . PRO A 1 162 ? 17.426 -9.623 -22.440 1.00 48.94 162 PRO A CA 1
ATOM 1306 C C . PRO A 1 162 ? 18.635 -9.946 -21.547 1.00 48.94 162 PRO A C 1
ATOM 1308 O O . PRO A 1 162 ? 19.519 -9.108 -21.392 1.00 48.94 162 PRO A O 1
ATOM 1311 N N . GLY A 1 163 ? 18.650 -11.129 -20.925 1.00 56.69 163 GLY A N 1
ATOM 1312 C CA . GLY A 1 163 ? 19.734 -11.572 -20.033 1.00 56.69 163 GLY A CA 1
ATOM 1313 C C . GLY A 1 163 ? 19.539 -11.302 -18.533 1.00 56.69 163 GLY A C 1
ATOM 1314 O O . GLY A 1 163 ? 20.338 -11.788 -17.739 1.00 56.69 163 GLY A O 1
ATOM 1315 N N . ALA A 1 164 ? 18.474 -10.608 -18.113 1.00 55.75 164 ALA A N 1
ATOM 1316 C CA . ALA A 1 164 ? 18.129 -10.458 -16.695 1.00 55.75 164 ALA A CA 1
ATOM 1317 C C . ALA A 1 164 ? 17.469 -11.747 -16.157 1.00 55.75 164 ALA A C 1
ATOM 1319 O O . ALA A 1 164 ? 16.242 -11.877 -16.094 1.00 55.75 164 ALA A O 1
ATOM 1320 N N . GLY A 1 165 ? 18.291 -12.750 -15.844 1.00 45.97 165 GLY A N 1
ATOM 1321 C CA . GLY A 1 165 ? 17.856 -13.949 -15.133 1.00 45.97 165 GLY A CA 1
ATOM 1322 C C . GLY A 1 165 ? 17.433 -13.604 -13.704 1.00 45.97 165 GLY A C 1
ATOM 1323 O O . GLY A 1 165 ? 18.094 -12.825 -13.027 1.00 45.97 165 GLY A O 1
ATOM 1324 N N . TYR A 1 166 ? 16.331 -14.193 -13.240 1.00 46.16 166 TYR A N 1
ATOM 1325 C CA . TYR A 1 166 ? 15.999 -14.198 -11.817 1.00 46.16 166 TYR A CA 1
ATOM 1326 C C . TYR A 1 166 ? 16.981 -15.167 -11.151 1.00 46.16 166 TYR A C 1
ATOM 1328 O O . TYR A 1 166 ? 16.960 -16.350 -11.490 1.00 46.16 166 TYR A O 1
ATOM 1336 N N . ALA A 1 167 ? 17.856 -14.702 -10.260 1.00 43.28 167 ALA A N 1
ATOM 1337 C CA . ALA A 1 167 ? 18.595 -15.616 -9.397 1.00 43.28 167 ALA A CA 1
ATOM 1338 C C . ALA A 1 167 ? 17.632 -16.053 -8.282 1.00 43.28 167 ALA A C 1
ATOM 1340 O O . ALA A 1 167 ? 17.270 -15.220 -7.446 1.00 43.28 167 ALA A O 1
ATOM 1341 N N . PRO A 1 168 ? 17.140 -17.307 -8.262 1.00 38.78 168 PRO A N 1
ATOM 1342 C CA . PRO A 1 168 ? 16.351 -17.774 -7.136 1.00 38.78 168 PRO A CA 1
ATOM 1343 C C . PRO A 1 168 ? 17.203 -17.671 -5.870 1.00 38.78 168 PRO A C 1
ATOM 1345 O O . PRO A 1 168 ? 18.344 -18.137 -5.815 1.00 38.78 168 PRO A O 1
ATOM 1348 N N . TRP A 1 169 ? 16.643 -17.025 -4.854 1.00 39.53 169 TRP A N 1
ATOM 1349 C CA . TRP A 1 169 ? 17.301 -16.839 -3.572 1.00 39.53 169 TRP A CA 1
ATOM 1350 C C . TRP A 1 169 ? 17.647 -18.214 -2.972 1.00 39.53 169 TRP A C 1
ATOM 1352 O O . TRP A 1 169 ? 16.760 -19.031 -2.731 1.00 39.53 169 TRP A O 1
ATOM 1362 N N . GLY A 1 170 ? 18.948 -18.492 -2.815 1.00 38.00 170 GLY A N 1
ATOM 1363 C CA . GLY A 1 170 ? 19.483 -19.799 -2.402 1.00 38.00 170 GLY A CA 1
ATOM 1364 C C . GLY A 1 170 ? 20.711 -20.271 -3.193 1.00 38.00 170 GLY A C 1
ATOM 1365 O O . GLY A 1 170 ? 21.479 -21.093 -2.691 1.00 38.00 170 GLY A O 1
ATOM 1366 N N . SER A 1 171 ? 20.977 -19.725 -4.384 1.00 40.50 171 SER A N 1
ATOM 1367 C CA . SER A 1 171 ? 22.250 -19.967 -5.070 1.00 40.50 171 SER A CA 1
ATOM 1368 C C . SER A 1 171 ? 23.343 -19.095 -4.451 1.00 40.50 171 SER A C 1
ATOM 1370 O O . SER A 1 171 ? 23.496 -17.926 -4.802 1.00 40.50 171 SER A O 1
ATOM 1372 N N . LYS A 1 172 ? 24.117 -19.650 -3.514 1.00 37.25 172 LYS A N 1
ATOM 1373 C CA . LYS A 1 172 ? 25.393 -19.049 -3.113 1.00 37.25 172 LYS A CA 1
ATOM 1374 C C . LYS A 1 172 ? 26.289 -18.972 -4.350 1.00 37.25 172 LYS A C 1
ATOM 1376 O O . LYS A 1 172 ? 26.874 -19.975 -4.745 1.00 37.25 172 LYS A O 1
ATOM 1381 N N . SER A 1 173 ? 26.440 -17.795 -4.941 1.00 41.75 173 SER A N 1
ATOM 1382 C CA . SER A 1 173 ? 27.600 -17.503 -5.775 1.00 41.75 173 SER A CA 1
ATOM 1383 C C . SER A 1 173 ? 28.817 -17.461 -4.849 1.00 41.75 173 SER A C 1
ATOM 1385 O O . SER A 1 173 ? 29.036 -16.475 -4.148 1.00 41.75 173 SER A O 1
ATOM 1387 N N . HIS A 1 174 ? 29.565 -18.564 -4.770 1.00 35.28 174 HIS A N 1
ATOM 1388 C CA . HIS A 1 174 ? 30.916 -18.537 -4.213 1.00 35.28 174 HIS A CA 1
ATOM 1389 C C . HIS A 1 174 ? 31.773 -17.617 -5.096 1.00 35.28 174 HIS A C 1
ATOM 1391 O O . HIS A 1 174 ? 31.875 -17.886 -6.296 1.00 35.28 174 HIS A O 1
ATOM 1397 N N . PRO A 1 175 ? 32.383 -16.544 -4.559 1.00 42.44 175 PRO A N 1
ATOM 1398 C CA . PRO A 1 175 ? 33.459 -15.872 -5.267 1.00 42.44 175 PRO A CA 1
ATOM 1399 C C . PRO A 1 175 ? 34.630 -16.853 -5.397 1.00 42.44 175 PRO A C 1
ATOM 1401 O O . PRO A 1 175 ? 34.902 -17.647 -4.496 1.00 42.44 175 PRO A O 1
ATOM 1404 N N . GLY A 1 176 ? 35.236 -16.849 -6.580 1.00 35.84 176 GLY A N 1
ATOM 1405 C CA . GLY A 1 176 ? 36.039 -17.944 -7.101 1.00 35.84 176 GLY A CA 1
ATOM 1406 C C . GLY A 1 176 ? 37.246 -18.326 -6.250 1.00 35.84 176 GLY A C 1
ATOM 1407 O O . GLY A 1 176 ? 37.960 -17.482 -5.711 1.00 35.84 176 GLY A O 1
ATOM 1408 N N . ALA A 1 177 ? 37.502 -19.632 -6.210 1.00 38.09 177 ALA A N 1
ATOM 1409 C CA . ALA A 1 177 ? 38.830 -20.152 -5.947 1.00 38.09 177 ALA A CA 1
ATOM 1410 C C . ALA A 1 177 ? 39.753 -19.704 -7.092 1.00 38.09 177 ALA A C 1
ATOM 1412 O O . ALA A 1 177 ? 39.490 -19.999 -8.260 1.00 38.09 177 ALA A O 1
ATOM 1413 N N . ALA A 1 178 ? 40.809 -18.966 -6.757 1.00 36.53 178 ALA A N 1
ATOM 1414 C CA . ALA A 1 178 ? 41.907 -18.707 -7.676 1.00 36.53 178 ALA A CA 1
ATOM 1415 C C . ALA A 1 178 ? 42.614 -20.037 -8.005 1.00 36.53 178 ALA A C 1
ATOM 1417 O O . ALA A 1 178 ? 42.838 -20.831 -7.083 1.00 36.53 178 ALA A O 1
ATOM 1418 N N . PRO A 1 179 ? 42.959 -20.316 -9.273 1.00 52.91 179 PRO A N 1
ATOM 1419 C CA . PRO A 1 179 ? 43.802 -21.458 -9.588 1.00 52.91 179 PRO A CA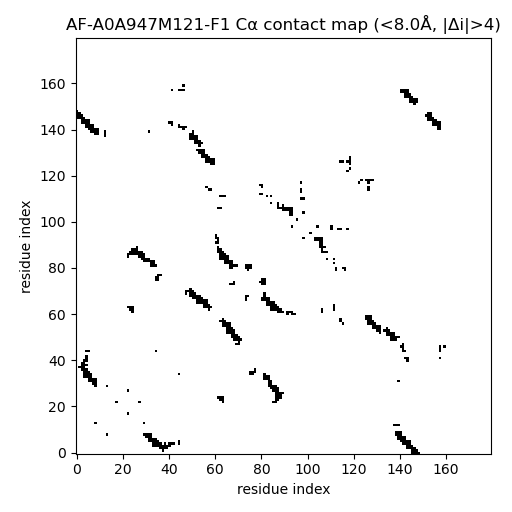 1
ATOM 1420 C C . PRO A 1 179 ? 45.241 -21.188 -9.127 1.00 52.91 179 PRO A C 1
ATOM 1422 O O . PRO A 1 179 ? 45.732 -20.061 -9.232 1.00 52.91 179 PRO A O 1
ATOM 1425 N N . GLN A 1 180 ? 45.862 -22.236 -8.581 1.00 49.22 180 GLN A N 1
ATOM 1426 C CA . GLN A 1 180 ? 47.295 -22.319 -8.283 1.00 49.22 180 GLN A CA 1
ATOM 1427 C C . GLN A 1 180 ? 48.123 -22.357 -9.568 1.00 49.22 180 GLN A C 1
ATOM 1429 O O . GLN A 1 180 ? 47.615 -22.915 -10.569 1.00 49.22 180 GLN A O 1
#

Sequence (180 aa):
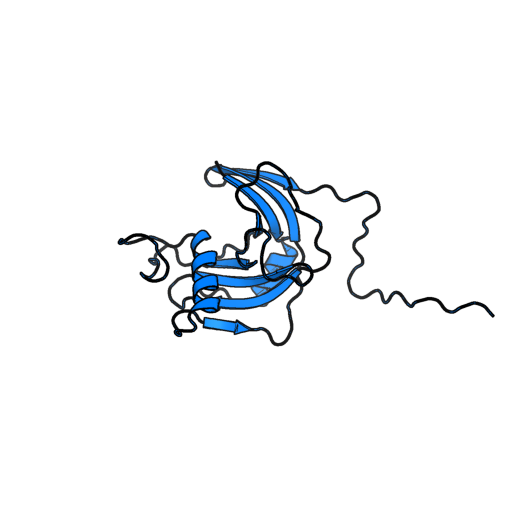MSKYTAYLLTDETKRRLMARFAPAYPQVKADHITHRYPTDDFADMHWADRIEVIGVVDDKNGLQALLIRVDGETDRPDGNPYHITWSLDPDRLVPPFMRDEDGAVPYESKHSNIMIKHMLDRNDGKVSCRWLDEPFAITAMPAHVEQRGPGDRVINILPKKPGAGYAPWGSKSHPGAAPQ

Nearest PDB structures (foldseek):
  5ol5-assembly4_D  TM=2.459E-01  e=1.605E+00  Synechocystis sp. PCC 6803 substr. Kazusa

Solvent-accessible surface area (backbone atoms only — not comparable to full-atom values): 10627 Å² total; per-residue (Å²): 115,52,33,22,22,27,33,36,49,37,73,68,36,45,52,54,46,55,76,72,50,78,67,92,31,86,44,69,59,61,53,43,29,65,50,43,78,81,36,97,53,57,82,89,69,59,84,72,91,40,38,27,39,44,29,40,36,34,47,88,74,38,48,32,29,36,33,30,31,51,71,85,40,44,60,29,94,81,73,46,70,29,35,26,48,35,14,29,27,69,93,35,64,52,53,78,95,61,50,96,63,94,67,93,39,63,57,57,71,74,47,51,58,46,49,53,49,48,41,75,75,60,73,77,71,64,41,48,74,49,70,47,96,65,67,47,78,52,56,60,46,38,26,30,38,40,37,70,50,94,93,40,66,50,77,46,68,64,78,77,62,91,85,74,70,83,78,65,91,82,72,78,78,73,81,76,82,78,83,130